Protein AF-A0A2G9N1U7-F1 (afdb_monomer)

Secondary structure (DSSP, 8-state):
---HHHHHHHHHHHHHTT--HHHHHHHHHHTT--HHHHHHHHHHHTT--S----------------------------------------------HHHHHHHHHHHHHHHHHHHHHHHHHHHHHHHHHHHHHHHHHHTSPPHHHHHHHHHHHHHHHHHHHHHHHHHHHHHHHHHHHHHHHHHHHHHHHHHHHT-

Mean predicted aligned error: 21.34 Å

Radius of gyration: 39.99 Å; Cα contacts (8 Å, |Δi|>4): 32; chains: 1; bounding box: 74×40×140 Å

Structure (mmCIF, N/CA/C/O backbone):
data_AF-A0A2G9N1U7-F1
#
_entry.id   AF-A0A2G9N1U7-F1
#
loop_
_atom_site.group_PDB
_atom_site.id
_atom_site.type_symbol
_atom_site.label_atom_id
_atom_site.label_alt_id
_atom_site.label_comp_id
_atom_site.label_asym_id
_atom_site.label_entity_id
_atom_site.label_seq_id
_atom_site.pdbx_PDB_ins_code
_atom_site.Cartn_x
_atom_site.Cartn_y
_atom_site.Cartn_z
_atom_site.occupancy
_atom_site.B_iso_or_equiv
_atom_site.auth_seq_id
_atom_site.auth_comp_id
_atom_site.auth_asym_id
_atom_site.auth_atom_id
_atom_site.pdbx_PDB_model_num
ATOM 1 N N . MET A 1 1 ? -3.560 6.605 31.916 1.00 62.69 1 MET A N 1
ATOM 2 C CA . MET A 1 1 ? -2.669 6.937 30.784 1.00 62.69 1 MET A CA 1
ATOM 3 C C . MET A 1 1 ? -3.237 6.289 29.535 1.00 62.69 1 MET A C 1
ATOM 5 O O . MET A 1 1 ? -3.606 5.124 29.605 1.00 62.69 1 MET A O 1
ATOM 9 N N . VAL A 1 2 ? -3.399 7.039 28.445 1.00 74.19 2 VAL A N 1
ATOM 10 C CA . VAL A 1 2 ? -3.917 6.498 27.177 1.00 74.19 2 VAL A CA 1
ATOM 11 C C . VAL A 1 2 ? -2.813 5.668 26.520 1.00 74.19 2 VAL A C 1
ATOM 13 O O . VAL A 1 2 ? -1.666 6.106 26.471 1.00 74.19 2 VAL A O 1
ATOM 16 N N . SER A 1 3 ? -3.126 4.463 26.045 1.00 87.00 3 SER A N 1
ATOM 17 C CA . SER A 1 3 ? -2.133 3.606 25.391 1.00 87.00 3 SER A CA 1
ATOM 18 C C . SER A 1 3 ? -1.698 4.202 24.050 1.00 87.00 3 SER A C 1
ATOM 20 O O . SER A 1 3 ? -2.543 4.594 23.244 1.00 87.00 3 SER A O 1
ATOM 22 N N . SER A 1 4 ? -0.389 4.204 23.780 1.00 87.56 4 SER A N 1
ATOM 23 C CA . SER A 1 4 ? 0.212 4.712 22.530 1.00 87.56 4 SER A CA 1
ATOM 24 C C . SER A 1 4 ? -0.435 4.117 21.266 1.00 87.56 4 SER A C 1
ATOM 26 O O . SER A 1 4 ? -0.654 4.815 20.278 1.00 87.56 4 SER A O 1
ATOM 28 N N . GLU A 1 5 ? -0.852 2.851 21.326 1.00 90.56 5 GLU A N 1
ATOM 29 C CA . GLU A 1 5 ? -1.550 2.172 20.232 1.00 90.56 5 GLU A CA 1
ATOM 30 C C . GLU A 1 5 ? -2.918 2.795 19.901 1.00 90.56 5 GLU A C 1
ATOM 32 O O . GLU A 1 5 ? -3.268 2.942 18.729 1.00 90.56 5 GLU A O 1
ATOM 37 N N . VAL A 1 6 ? -3.674 3.224 20.915 1.00 90.81 6 VAL A N 1
ATOM 38 C CA . VAL A 1 6 ? -4.985 3.868 20.726 1.00 90.81 6 VAL A CA 1
ATOM 39 C C . VAL A 1 6 ? -4.811 5.243 20.085 1.00 90.81 6 VAL A C 1
ATOM 41 O O . VAL A 1 6 ? -5.571 5.610 19.185 1.00 90.81 6 VAL A O 1
ATOM 44 N N . VAL A 1 7 ? -3.775 5.982 20.493 1.00 93.12 7 VAL A N 1
ATOM 45 C CA . VAL A 1 7 ? -3.421 7.271 19.884 1.00 93.12 7 VAL A CA 1
ATOM 46 C C . VAL A 1 7 ? -3.053 7.071 18.413 1.00 93.12 7 VAL A C 1
ATOM 48 O O . VAL A 1 7 ? -3.616 7.742 17.554 1.00 93.12 7 VAL A O 1
ATOM 51 N N . MET A 1 8 ? -2.208 6.086 18.096 1.00 94.56 8 MET A N 1
ATOM 52 C CA . MET A 1 8 ? -1.820 5.770 16.716 1.00 94.56 8 MET A CA 1
ATOM 53 C C . MET A 1 8 ? -3.022 5.426 15.826 1.00 94.56 8 MET A C 1
ATOM 55 O O . MET A 1 8 ? -3.148 5.945 14.717 1.00 94.56 8 MET A O 1
ATOM 59 N N . GLN A 1 9 ? -3.928 4.566 16.302 1.00 94.31 9 GLN A N 1
ATOM 60 C CA . GLN A 1 9 ? -5.135 4.214 15.548 1.00 94.31 9 GLN A CA 1
ATOM 61 C C . GLN A 1 9 ? -6.037 5.431 15.315 1.00 94.31 9 GLN A C 1
ATOM 63 O O . GLN A 1 9 ? -6.644 5.550 14.250 1.00 94.31 9 GLN A O 1
ATOM 68 N N . THR A 1 10 ? -6.108 6.340 16.288 1.00 93.81 10 THR A N 1
ATOM 69 C CA . THR A 1 10 ? -6.880 7.582 16.175 1.00 93.81 10 THR A CA 1
ATOM 70 C C . THR A 1 10 ? -6.265 8.508 15.130 1.00 93.81 10 THR A C 1
ATOM 72 O O . THR A 1 10 ? -6.968 8.923 14.214 1.00 93.81 10 THR A O 1
ATOM 75 N N . VAL A 1 11 ? -4.949 8.741 15.188 1.00 94.88 11 VAL A N 1
ATOM 76 C CA . VAL A 1 11 ? -4.219 9.547 14.194 1.00 94.88 11 VAL A CA 1
ATOM 77 C C . VAL A 1 11 ? -4.398 8.972 12.790 1.00 94.88 11 VAL A C 1
ATOM 79 O O . VAL A 1 11 ? -4.694 9.715 11.860 1.00 94.88 11 VAL A O 1
ATOM 82 N N . LYS A 1 12 ? -4.319 7.645 12.634 1.00 95.62 12 LYS A N 1
ATOM 83 C CA . LYS A 1 12 ? -4.553 6.984 11.345 1.00 95.62 12 LYS A CA 1
ATOM 84 C C . LYS A 1 12 ? -5.957 7.254 10.799 1.00 95.62 12 LYS A C 1
ATOM 86 O O . LYS A 1 12 ? -6.090 7.648 9.648 1.00 95.62 12 LYS A O 1
ATOM 91 N N . ARG A 1 13 ? -6.996 7.126 11.632 1.00 94.69 13 ARG A N 1
ATOM 92 C CA . ARG A 1 13 ? -8.378 7.444 11.227 1.00 94.69 13 ARG A CA 1
ATOM 93 C C . ARG A 1 13 ? -8.559 8.915 10.860 1.00 94.69 13 ARG A C 1
ATOM 95 O O . ARG A 1 13 ? -9.338 9.209 9.958 1.00 94.69 13 ARG A O 1
ATOM 102 N N . MET A 1 14 ? -7.873 9.824 11.553 1.00 94.88 14 MET A N 1
ATOM 103 C CA . MET A 1 14 ? -7.921 11.255 11.243 1.00 94.88 14 MET A CA 1
ATOM 104 C C . MET A 1 14 ? -7.292 11.546 9.876 1.00 94.88 14 MET A C 1
ATOM 106 O O . MET A 1 14 ? -7.902 12.250 9.077 1.00 94.88 14 MET A O 1
ATOM 110 N N . VAL A 1 15 ? -6.139 10.938 9.576 1.00 95.31 15 VAL A N 1
ATOM 111 C CA . VAL A 1 15 ? -5.488 11.038 8.258 1.00 95.31 15 VAL A CA 1
ATOM 112 C C . VAL A 1 15 ? -6.360 10.422 7.157 1.00 95.31 15 VAL A C 1
ATOM 114 O O . VAL A 1 15 ? -6.556 11.045 6.119 1.00 95.31 15 VAL A O 1
ATOM 117 N N . ASP A 1 16 ? -6.952 9.246 7.393 1.00 94.12 16 ASP A N 1
ATOM 118 C CA . ASP A 1 16 ? -7.855 8.584 6.435 1.00 94.12 16 ASP A CA 1
ATOM 119 C C . ASP A 1 16 ? -9.144 9.393 6.174 1.00 94.12 16 ASP A C 1
ATOM 121 O O . ASP A 1 16 ? -9.792 9.221 5.142 1.00 94.12 16 ASP A O 1
ATOM 125 N N . SER A 1 17 ? -9.515 10.279 7.106 1.00 96.25 17 SER A N 1
ATOM 126 C CA . SER A 1 17 ? -10.667 11.186 6.994 1.00 96.25 17 SER A CA 1
ATOM 127 C C . SER A 1 17 ? -10.311 12.542 6.371 1.00 96.25 17 SER A C 1
ATOM 129 O O . SER A 1 17 ? -11.147 13.444 6.392 1.00 96.25 17 SER A O 1
ATOM 131 N N . ASP A 1 18 ? -9.092 12.690 5.841 1.00 93.75 18 ASP A N 1
ATOM 132 C CA . ASP A 1 18 ? -8.582 13.915 5.210 1.00 93.75 18 ASP A CA 1
ATOM 133 C C . ASP A 1 18 ? -8.599 15.135 6.158 1.00 93.75 18 ASP A C 1
ATOM 135 O O . ASP A 1 18 ? -8.829 16.277 5.758 1.00 93.75 18 ASP A O 1
ATOM 139 N N . ILE A 1 19 ? -8.389 14.885 7.458 1.00 95.31 19 ILE A N 1
ATOM 140 C CA . ILE A 1 19 ? -8.212 15.944 8.456 1.00 95.31 19 ILE A CA 1
ATOM 141 C C . ILE A 1 19 ? -6.800 16.513 8.319 1.00 95.31 19 ILE A C 1
ATOM 143 O O . ILE A 1 19 ? -5.823 15.769 8.248 1.00 95.31 19 ILE A O 1
ATOM 147 N N . ASP A 1 20 ? -6.698 17.841 8.332 1.00 96.25 20 ASP A N 1
ATOM 148 C CA . ASP A 1 20 ? -5.428 18.549 8.198 1.00 96.25 20 ASP A CA 1
ATOM 149 C C . ASP A 1 20 ? -4.444 18.249 9.345 1.00 96.25 20 ASP A C 1
ATOM 151 O O . ASP A 1 20 ? -4.822 18.158 10.520 1.00 96.25 20 ASP A O 1
ATOM 155 N N . ASP A 1 21 ? -3.157 18.166 9.000 1.00 95.06 21 ASP A N 1
ATOM 156 C CA . ASP A 1 21 ? -2.073 17.837 9.928 1.00 95.06 21 ASP A CA 1
ATOM 157 C C . ASP A 1 21 ? -2.012 18.791 11.123 1.00 95.06 21 ASP A C 1
ATOM 159 O O . ASP A 1 21 ? -1.746 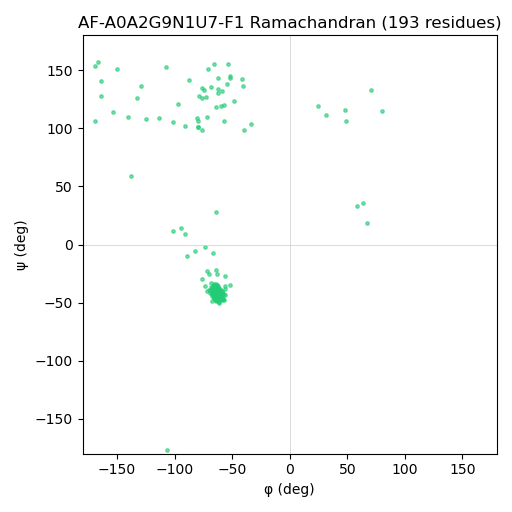18.344 12.237 1.00 95.06 21 ASP A O 1
ATOM 163 N N . GLU A 1 22 ? -2.262 20.091 10.934 1.00 96.19 22 GLU A N 1
ATOM 164 C CA . GLU A 1 22 ? -2.208 21.064 12.033 1.00 96.19 22 GLU A CA 1
ATOM 165 C C . GLU A 1 22 ? -3.339 20.837 13.039 1.00 96.19 22 GLU A C 1
ATOM 167 O O . GLU A 1 22 ? -3.153 20.993 14.248 1.00 96.19 22 GLU A O 1
ATOM 172 N N . THR A 1 23 ? -4.498 20.378 12.564 1.00 95.44 23 THR A N 1
ATOM 173 C CA . THR A 1 23 ? -5.621 20.013 13.437 1.00 95.44 23 THR A CA 1
ATOM 174 C C . THR A 1 23 ? -5.281 18.775 14.266 1.00 95.44 23 THR A C 1
ATOM 176 O O . THR A 1 23 ? -5.544 18.736 15.471 1.00 95.44 23 THR A O 1
ATOM 179 N N . ILE A 1 24 ? -4.633 17.780 13.651 1.00 95.75 24 ILE A N 1
ATOM 180 C CA . ILE A 1 24 ? -4.167 16.575 14.347 1.00 95.75 24 ILE A CA 1
ATOM 181 C C . ILE A 1 24 ? -3.102 16.940 15.390 1.00 95.75 24 ILE A C 1
ATOM 183 O O . ILE A 1 24 ? -3.213 16.514 16.538 1.00 95.75 24 ILE A O 1
ATOM 187 N N . LYS A 1 25 ? -2.115 17.776 15.041 1.00 96.25 25 LYS A N 1
ATOM 188 C CA . LYS A 1 25 ? -1.069 18.235 15.975 1.00 96.25 25 LYS A CA 1
ATOM 189 C C . LYS A 1 25 ? -1.653 18.938 17.194 1.00 96.25 25 LYS A C 1
ATOM 191 O O . LYS A 1 25 ? -1.280 18.599 18.311 1.00 96.25 25 LYS A O 1
ATOM 196 N N . ASN A 1 26 ? -2.590 19.866 16.996 1.00 95.81 26 ASN A N 1
ATOM 197 C CA . ASN A 1 26 ? -3.233 20.572 18.107 1.00 95.81 26 ASN A CA 1
ATOM 198 C C . ASN A 1 26 ? -3.978 19.598 19.030 1.00 95.81 26 ASN A C 1
ATOM 200 O O . ASN A 1 26 ? -3.791 19.642 20.240 1.00 95.81 26 ASN A O 1
ATOM 204 N N . THR A 1 27 ? -4.706 18.637 18.457 1.00 93.88 27 THR A N 1
ATOM 205 C CA . THR A 1 27 ? -5.410 17.605 19.238 1.00 93.88 27 THR A CA 1
ATOM 206 C C . THR A 1 27 ? -4.440 16.733 20.050 1.00 93.88 27 THR A C 1
ATOM 208 O O . THR A 1 27 ? -4.740 16.344 21.177 1.00 93.88 27 THR A O 1
ATOM 211 N N . LEU A 1 28 ? -3.263 16.422 19.497 1.00 94.12 28 LEU A N 1
ATOM 212 C CA . LEU A 1 28 ? -2.231 15.646 20.191 1.00 94.12 28 LEU A CA 1
ATOM 213 C C . LEU A 1 28 ? -1.473 16.470 21.252 1.00 94.12 28 LEU A C 1
ATOM 215 O O . LEU A 1 28 ? -1.063 15.918 22.273 1.00 94.12 28 LEU A O 1
ATOM 219 N N . ARG A 1 29 ? -1.331 17.788 21.062 1.00 94.62 29 ARG A N 1
ATOM 220 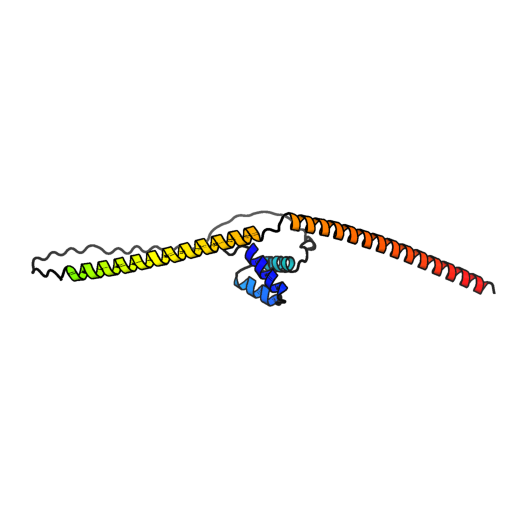C CA . ARG A 1 29 ? -0.807 18.704 22.092 1.00 94.62 29 ARG A CA 1
ATOM 221 C C . ARG A 1 29 ? -1.748 18.814 23.285 1.00 94.62 29 ARG A C 1
ATOM 223 O O . ARG A 1 29 ? -1.275 18.829 24.416 1.00 94.62 29 ARG A O 1
ATOM 230 N N . ASP A 1 30 ? -3.058 18.828 23.046 1.00 94.81 30 ASP A N 1
ATOM 231 C CA . ASP A 1 30 ? -4.068 18.919 24.110 1.00 94.81 30 ASP A CA 1
ATOM 232 C C . ASP A 1 30 ? -4.040 17.704 25.055 1.00 94.81 30 ASP A C 1
ATOM 234 O O . ASP A 1 30 ? -4.397 17.808 26.228 1.00 94.81 30 ASP A O 1
ATOM 238 N N . ILE A 1 31 ? -3.554 16.554 24.572 1.00 91.88 31 ILE A N 1
ATOM 239 C CA . ILE A 1 31 ? -3.307 15.346 25.379 1.00 91.88 31 ILE A CA 1
ATOM 240 C C . ILE A 1 31 ? -1.859 15.243 25.893 1.00 91.88 31 ILE A C 1
ATOM 242 O O . ILE A 1 31 ? -1.457 14.192 26.393 1.00 91.88 31 ILE A O 1
ATOM 246 N N . ASN A 1 32 ? -1.104 16.343 25.815 1.00 92.00 32 ASN A N 1
ATOM 247 C CA . ASN A 1 32 ? 0.244 16.518 26.353 1.00 92.00 32 ASN A CA 1
ATOM 248 C C . ASN A 1 32 ? 1.312 15.598 25.726 1.00 92.00 32 ASN A C 1
ATOM 250 O O . ASN A 1 32 ? 2.219 15.133 26.418 1.00 92.00 32 ASN A O 1
ATOM 254 N N . ILE A 1 33 ? 1.203 15.315 24.422 1.00 92.06 33 ILE A N 1
ATOM 255 C CA . ILE A 1 33 ? 2.234 14.595 23.657 1.00 92.06 33 ILE A CA 1
ATOM 256 C C . ILE A 1 33 ? 3.256 15.595 23.109 1.00 92.06 33 ILE A C 1
ATOM 258 O O . ILE A 1 33 ? 2.905 16.698 22.688 1.00 92.06 33 ILE A O 1
ATOM 262 N N . SER A 1 34 ? 4.531 15.207 23.112 1.00 94.38 34 SER A N 1
ATOM 263 C CA . SER A 1 34 ? 5.620 16.053 22.620 1.00 94.38 34 SER A CA 1
ATOM 264 C C . SER A 1 34 ? 5.602 16.218 21.091 1.00 94.38 34 SER A C 1
ATOM 266 O O . SER A 1 34 ? 5.191 15.323 20.354 1.00 94.38 34 SER A O 1
ATOM 268 N N . GLU A 1 35 ? 6.099 17.352 20.587 1.00 91.88 35 GLU A N 1
ATOM 269 C CA . GLU A 1 35 ? 6.165 17.640 19.140 1.00 91.88 35 GLU A CA 1
ATOM 270 C C . GLU A 1 35 ? 6.937 16.586 18.332 1.00 91.88 35 GLU A C 1
ATOM 272 O O . GLU A 1 35 ? 6.571 16.255 17.196 1.00 91.88 35 GLU A O 1
ATOM 277 N N . ASP A 1 36 ? 7.995 16.036 18.926 1.00 92.12 36 ASP A N 1
ATOM 278 C CA . ASP A 1 36 ? 8.825 15.014 18.295 1.00 92.12 36 ASP A CA 1
ATOM 279 C C . ASP A 1 36 ? 8.039 13.706 18.125 1.00 92.12 36 ASP A C 1
ATOM 281 O O . ASP A 1 36 ? 8.035 13.108 17.045 1.00 92.12 36 ASP A O 1
ATOM 285 N N . GLU A 1 37 ? 7.297 13.294 19.157 1.00 91.56 37 GLU A N 1
ATOM 286 C CA . GLU A 1 37 ? 6.422 12.120 19.108 1.00 91.56 37 GLU A CA 1
ATOM 287 C C . GLU A 1 37 ? 5.268 12.319 18.124 1.00 91.56 37 GLU A C 1
ATOM 289 O O . GLU A 1 37 ? 4.980 11.422 17.332 1.00 91.56 37 GLU A O 1
ATOM 294 N N . ILE A 1 38 ? 4.651 13.504 18.100 1.00 93.38 38 ILE A N 1
ATOM 295 C CA . ILE A 1 38 ? 3.584 13.847 17.150 1.00 93.38 38 ILE A CA 1
ATOM 296 C C . ILE A 1 38 ? 4.057 13.667 15.703 1.00 93.38 38 ILE A C 1
ATOM 298 O O . ILE A 1 38 ? 3.351 13.083 14.877 1.00 93.38 38 ILE A O 1
ATOM 302 N N . THR A 1 39 ? 5.271 14.120 15.397 1.00 92.25 39 THR A N 1
ATOM 303 C CA . THR A 1 39 ? 5.851 14.005 14.054 1.00 92.25 39 THR A CA 1
ATOM 304 C C . THR A 1 39 ? 6.094 12.544 13.666 1.00 92.25 39 THR A C 1
ATOM 306 O O . THR A 1 39 ? 5.828 12.147 12.528 1.00 92.25 39 THR A O 1
ATOM 309 N N . ILE A 1 40 ? 6.559 11.717 14.608 1.00 92.06 40 ILE A N 1
ATOM 310 C CA . ILE A 1 40 ? 6.747 10.275 14.396 1.00 92.06 40 ILE A CA 1
ATOM 311 C C . ILE A 1 40 ? 5.398 9.594 14.133 1.00 92.06 40 I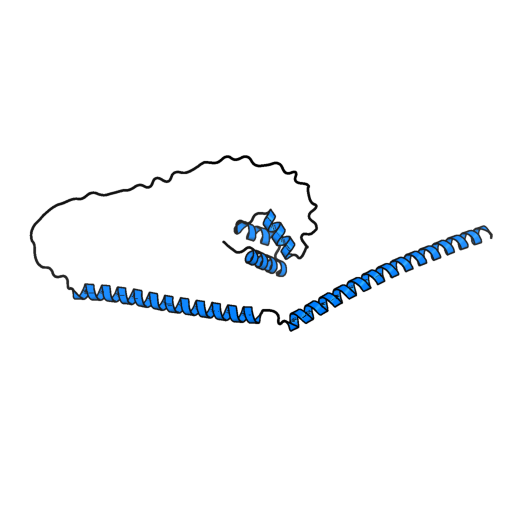LE A C 1
ATOM 313 O O . ILE A 1 40 ? 5.272 8.851 13.157 1.00 92.06 40 ILE A O 1
ATOM 317 N N . LEU A 1 41 ? 4.385 9.892 14.953 1.00 92.38 41 LEU A N 1
ATOM 318 C CA . LEU A 1 41 ? 3.033 9.345 14.821 1.00 92.38 41 LEU A CA 1
ATOM 319 C C . LEU A 1 41 ? 2.395 9.722 13.475 1.00 92.38 41 LEU A C 1
ATOM 321 O O . LEU A 1 41 ? 1.844 8.855 12.799 1.00 92.38 41 LEU A O 1
ATOM 325 N N . LEU A 1 42 ? 2.513 10.983 13.046 1.00 92.94 42 LEU A N 1
ATOM 326 C CA . LEU A 1 42 ? 1.996 11.453 11.755 1.00 92.94 42 LEU A CA 1
ATOM 327 C C . LEU A 1 42 ? 2.684 10.771 10.566 1.00 92.94 42 LEU A C 1
ATOM 329 O O . LEU A 1 42 ? 2.008 10.312 9.645 1.00 92.94 42 LEU A O 1
ATOM 333 N N . ASN A 1 43 ? 4.014 10.656 10.584 1.00 91.75 43 ASN A N 1
ATOM 334 C CA . ASN A 1 43 ? 4.757 9.989 9.510 1.00 91.75 43 ASN A CA 1
ATOM 335 C C . ASN A 1 43 ? 4.397 8.502 9.407 1.00 91.75 43 ASN A C 1
ATOM 337 O O . ASN A 1 43 ? 4.204 7.981 8.305 1.00 91.75 43 ASN A O 1
ATOM 341 N N . GLN A 1 44 ? 4.259 7.836 10.556 1.00 89.88 44 GLN A N 1
ATOM 342 C CA . GLN A 1 44 ? 3.860 6.436 10.627 1.00 89.88 44 GLN A CA 1
ATOM 343 C C . GLN A 1 44 ? 2.413 6.231 10.157 1.00 89.88 44 GLN A C 1
ATOM 345 O O . GLN A 1 44 ? 2.144 5.287 9.413 1.00 89.88 44 GLN A O 1
ATOM 350 N N . ALA A 1 45 ? 1.496 7.132 10.522 1.00 90.62 45 ALA A N 1
ATOM 351 C CA . ALA A 1 45 ? 0.105 7.096 10.076 1.00 90.62 45 ALA A CA 1
ATOM 352 C C . ALA A 1 45 ? -0.039 7.325 8.562 1.00 90.62 45 ALA A C 1
ATOM 354 O O . ALA A 1 45 ? -0.836 6.647 7.919 1.00 90.62 45 ALA A O 1
ATOM 355 N N . LYS A 1 46 ? 0.783 8.203 7.972 1.00 88.94 46 LYS A N 1
ATOM 356 C CA . LYS A 1 46 ? 0.820 8.472 6.521 1.00 88.94 46 LYS A CA 1
ATOM 357 C C . LYS A 1 46 ? 1.466 7.364 5.688 1.00 88.94 46 LYS A C 1
ATOM 359 O O . LYS A 1 46 ? 1.544 7.483 4.467 1.00 88.94 46 LYS A O 1
ATOM 364 N N . GLY A 1 47 ? 1.965 6.303 6.324 1.00 77.88 47 GLY A N 1
ATOM 365 C CA . GLY A 1 47 ? 2.624 5.202 5.626 1.00 77.88 47 GLY A CA 1
ATOM 366 C C . GLY A 1 47 ? 3.954 5.596 4.980 1.00 77.88 47 GLY A C 1
ATOM 367 O O . GLY A 1 47 ? 4.439 4.877 4.109 1.00 77.88 47 GLY A O 1
ATOM 368 N N . ILE A 1 48 ? 4.564 6.713 5.397 1.00 62.66 48 ILE A N 1
ATOM 369 C CA . ILE A 1 48 ? 5.933 7.045 5.007 1.00 62.66 48 ILE A CA 1
ATOM 370 C C . ILE A 1 48 ? 6.833 6.219 5.931 1.00 62.66 48 ILE A C 1
ATOM 372 O O . ILE A 1 48 ? 6.882 6.495 7.132 1.00 62.66 48 ILE A O 1
ATOM 376 N N . PRO A 1 49 ? 7.527 5.177 5.434 1.00 47.34 49 PRO A N 1
ATOM 377 C CA . PRO A 1 49 ? 8.374 4.365 6.291 1.00 47.34 49 PRO A CA 1
ATOM 378 C C . PRO A 1 49 ? 9.427 5.267 6.937 1.00 47.34 49 PRO A C 1
ATOM 380 O O . PRO A 1 49 ? 10.093 6.041 6.244 1.00 47.34 49 PRO A O 1
ATOM 383 N N . ALA A 1 50 ? 9.607 5.136 8.254 1.00 52.84 50 ALA A N 1
ATOM 384 C CA . ALA A 1 50 ? 10.563 5.875 9.088 1.00 52.84 50 ALA A CA 1
ATOM 385 C C . ALA A 1 50 ? 12.053 5.611 8.738 1.00 52.84 50 ALA A C 1
ATOM 387 O O . ALA A 1 50 ? 12.937 5.700 9.582 1.00 52.84 50 ALA A O 1
ATOM 388 N N . SER A 1 51 ? 12.359 5.268 7.484 1.00 46.03 51 SER A N 1
ATOM 389 C CA . SER A 1 51 ? 13.673 4.862 6.979 1.00 46.03 51 SER A CA 1
ATOM 390 C C . SER A 1 51 ? 14.419 5.981 6.232 1.00 46.03 51 SER A C 1
ATOM 392 O O . SER A 1 51 ? 15.446 5.743 5.601 1.00 46.03 51 SER A O 1
ATOM 394 N N . ARG A 1 52 ? 13.953 7.234 6.305 1.00 45.19 52 ARG A N 1
ATOM 395 C CA . ARG A 1 52 ? 14.700 8.397 5.793 1.00 45.19 52 ARG A CA 1
ATOM 396 C C . ARG A 1 52 ? 14.638 9.590 6.741 1.00 45.19 52 ARG A C 1
ATOM 398 O O . ARG A 1 52 ? 14.231 10.677 6.353 1.00 45.19 52 ARG A O 1
ATOM 405 N N . VAL A 1 53 ? 15.105 9.398 7.969 1.00 44.38 53 VAL A N 1
ATOM 406 C CA . VAL A 1 53 ? 15.694 10.511 8.723 1.00 44.38 53 VAL A CA 1
ATOM 407 C C . VAL A 1 53 ? 17.213 10.404 8.536 1.00 44.38 53 VAL A C 1
ATOM 409 O O . VAL A 1 53 ? 17.772 9.346 8.838 1.00 44.38 53 V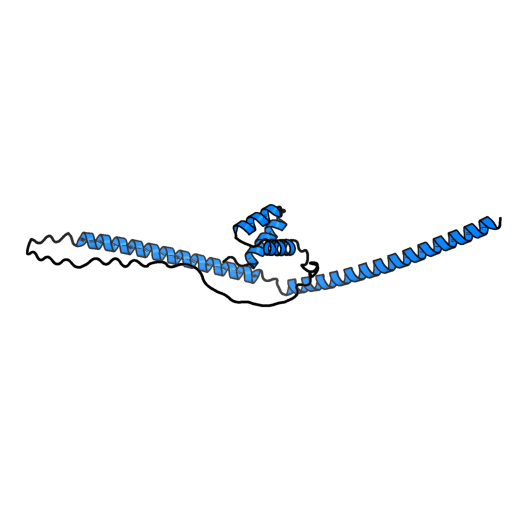AL A O 1
ATOM 412 N N . PRO A 1 54 ? 17.903 11.419 7.981 1.00 43.81 54 PRO A N 1
ATOM 413 C CA . PRO A 1 54 ? 19.359 11.436 7.955 1.00 43.81 54 PRO A CA 1
ATOM 414 C C . PRO A 1 54 ? 19.874 11.382 9.395 1.00 43.81 54 PRO A C 1
ATOM 416 O O . PRO A 1 54 ? 19.573 12.252 10.208 1.00 43.81 54 PRO A O 1
ATOM 419 N N . GLN A 1 55 ? 20.628 10.327 9.702 1.00 41.88 55 GLN A N 1
ATOM 420 C CA . GLN A 1 55 ? 21.339 10.171 10.964 1.00 41.88 55 GLN A CA 1
ATOM 421 C C . GLN A 1 55 ? 22.272 11.371 11.155 1.00 41.88 55 GLN A C 1
ATOM 423 O O . GLN A 1 55 ? 23.300 11.485 10.487 1.00 41.88 55 GLN A O 1
ATOM 428 N N . ILE A 1 56 ? 21.907 12.276 12.060 1.00 45.00 56 ILE A N 1
ATOM 429 C CA . ILE A 1 56 ? 22.840 13.253 12.612 1.00 45.00 56 ILE A CA 1
ATOM 430 C C . ILE A 1 56 ? 23.667 12.499 13.669 1.00 45.00 56 ILE A C 1
ATOM 432 O O . ILE A 1 56 ? 23.087 11.824 14.522 1.00 45.00 56 ILE A O 1
ATOM 436 N N . PRO A 1 57 ? 25.009 12.544 13.609 1.00 48.00 57 PRO A N 1
ATOM 437 C CA . PRO A 1 57 ? 25.862 11.796 14.520 1.00 48.00 57 PRO A CA 1
ATOM 438 C C . PRO A 1 57 ? 25.886 12.478 15.891 1.00 48.00 57 PRO A C 1
ATOM 440 O O . PRO A 1 57 ? 26.639 13.426 16.113 1.00 48.00 57 PRO A O 1
ATOM 443 N N . THR A 1 58 ? 25.080 11.987 16.830 1.00 42.28 58 THR A N 1
ATOM 444 C CA . THR A 1 58 ? 25.151 12.424 18.228 1.00 42.28 58 THR A CA 1
ATOM 445 C C . THR A 1 58 ? 26.312 11.717 18.916 1.00 42.28 58 THR A C 1
ATOM 447 O O . THR A 1 58 ? 26.268 10.521 19.206 1.00 42.28 58 THR A O 1
ATOM 450 N N . GLN A 1 59 ? 27.379 12.481 19.156 1.00 43.84 59 GLN A N 1
ATOM 451 C CA . GLN A 1 59 ? 28.461 12.096 20.050 1.00 43.84 59 GLN A CA 1
ATOM 452 C C . GLN A 1 59 ? 27.932 11.917 21.472 1.00 43.84 59 GLN A C 1
ATOM 454 O O . GLN A 1 59 ? 27.275 12.784 22.041 1.00 43.84 59 GLN A O 1
ATOM 459 N N . VAL A 1 60 ? 28.289 10.775 22.041 1.00 47.31 60 VAL A N 1
ATOM 460 C CA . VAL A 1 60 ? 28.074 10.398 23.430 1.00 47.31 60 VAL A CA 1
ATOM 461 C C . VAL A 1 60 ? 29.084 11.136 24.314 1.00 47.31 60 VAL A C 1
ATOM 463 O O . VAL A 1 60 ? 30.289 10.989 24.111 1.00 47.31 60 VAL A O 1
ATOM 466 N N . LYS A 1 61 ? 28.619 11.849 25.347 1.00 44.91 61 LYS A N 1
ATOM 467 C CA . LYS A 1 61 ? 29.348 11.990 26.621 1.00 44.91 61 LYS A CA 1
ATOM 468 C C . LYS A 1 61 ? 28.377 12.171 27.802 1.00 44.91 61 LYS A C 1
ATOM 470 O O . LYS A 1 61 ? 27.264 12.641 27.591 1.00 44.91 61 LYS A O 1
ATOM 475 N N . PRO A 1 62 ? 28.769 11.733 29.014 1.00 48.53 62 PRO A N 1
ATOM 476 C CA . PRO A 1 62 ? 27.852 11.147 29.982 1.00 48.53 62 PRO A CA 1
ATOM 477 C C . PRO A 1 62 ? 27.540 12.050 31.185 1.00 48.53 62 PRO A C 1
ATOM 479 O O . PRO A 1 62 ? 28.371 12.848 31.606 1.00 48.53 62 PRO A O 1
ATOM 482 N N . VAL A 1 63 ? 26.349 11.812 31.743 1.00 48.50 63 VAL A N 1
ATOM 483 C CA . VAL A 1 63 ? 25.976 11.743 33.171 1.00 48.50 63 VAL A CA 1
ATOM 484 C C . VAL A 1 63 ? 26.764 12.630 34.145 1.00 48.50 63 VAL A C 1
ATOM 486 O O . VAL A 1 63 ? 27.880 12.293 34.538 1.00 48.50 63 VAL A O 1
ATOM 489 N N . GLN A 1 64 ? 26.080 13.639 34.693 1.00 41.31 64 GLN A N 1
ATOM 490 C CA . GLN A 1 64 ? 26.293 14.102 36.064 1.00 41.31 64 GLN A CA 1
ATOM 491 C C . GLN A 1 64 ? 24.949 14.258 36.788 1.00 41.31 64 GLN A C 1
ATOM 493 O O . GLN A 1 64 ? 24.026 14.897 36.292 1.00 41.31 64 GLN A O 1
ATOM 498 N N . LYS A 1 65 ? 24.884 13.592 37.947 1.00 43.06 65 LYS A N 1
ATOM 499 C CA . LYS A 1 65 ? 23.948 13.786 39.059 1.00 43.06 65 LYS A CA 1
ATOM 500 C C . LYS A 1 65 ? 23.916 15.257 39.487 1.00 43.06 65 LYS A C 1
ATOM 502 O O . LYS A 1 65 ? 24.990 15.827 39.619 1.00 43.06 65 LYS A O 1
ATOM 507 N N . GLU A 1 66 ? 22.747 15.765 39.866 1.00 40.84 66 GLU A N 1
ATOM 508 C CA . GLU A 1 66 ? 22.446 16.120 41.264 1.00 40.84 66 GLU A CA 1
ATOM 509 C C . GLU A 1 66 ? 20.935 16.369 41.473 1.00 40.84 66 GLU A C 1
ATOM 511 O O . GLU A 1 66 ? 20.223 16.560 40.483 1.00 40.84 66 GLU A O 1
ATOM 516 N N . PRO A 1 67 ? 20.442 16.236 42.722 1.00 51.84 67 PRO A N 1
ATOM 517 C CA . PRO A 1 67 ? 19.026 16.183 43.079 1.00 51.84 67 PRO A CA 1
ATOM 518 C C . PRO A 1 67 ? 18.519 17.478 43.753 1.00 51.84 67 PRO A C 1
ATOM 520 O O . PRO A 1 67 ? 19.291 18.402 43.979 1.00 51.84 67 PRO A O 1
ATOM 523 N N . GLU A 1 68 ? 17.241 17.421 44.149 1.00 44.12 68 GLU A N 1
ATOM 524 C CA . GLU A 1 68 ? 16.546 18.243 45.159 1.00 44.12 68 GLU A CA 1
ATOM 525 C C . GLU A 1 68 ? 16.077 19.643 44.742 1.00 44.12 68 GLU A C 1
ATOM 527 O O . GLU A 1 68 ? 16.879 20.543 44.545 1.00 44.12 68 GLU A O 1
ATOM 532 N N . GLU A 1 69 ? 14.752 19.838 44.723 1.00 39.34 69 GLU A N 1
ATOM 533 C CA . GLU A 1 69 ? 14.107 20.854 45.570 1.00 39.34 69 GLU A CA 1
ATOM 534 C C . GLU A 1 69 ? 12.577 20.712 45.574 1.00 39.34 69 GLU A C 1
ATOM 536 O O . GLU A 1 69 ? 11.986 20.291 44.578 1.00 39.34 69 GLU A O 1
ATOM 541 N N . SER A 1 70 ? 11.970 21.170 46.676 1.00 37.00 70 SER A N 1
ATOM 542 C CA . SER A 1 70 ? 10.546 21.482 46.906 1.00 37.00 70 SER A CA 1
ATOM 543 C C . SER A 1 70 ? 9.569 20.288 46.971 1.00 37.00 70 SER A C 1
ATOM 545 O O . SER A 1 70 ? 9.604 19.388 46.145 1.00 37.00 70 SER A O 1
ATOM 547 N N . GLU A 1 71 ? 8.653 20.174 47.929 1.00 44.12 71 GLU A N 1
ATOM 548 C CA . GLU A 1 71 ? 8.109 21.167 48.854 1.00 44.12 71 GLU A CA 1
ATOM 549 C C . GLU A 1 71 ? 7.395 20.439 50.007 1.00 44.12 71 GLU A C 1
ATOM 551 O O . GLU A 1 71 ? 6.748 19.407 49.810 1.00 44.12 71 GLU A O 1
ATOM 556 N N . GLU A 1 72 ? 7.570 20.985 51.209 1.00 45.62 72 GLU A N 1
ATOM 557 C CA . GLU A 1 72 ? 6.846 20.666 52.437 1.00 45.62 72 GLU A CA 1
ATOM 558 C C . GLU A 1 72 ? 5.332 20.802 52.245 1.00 45.62 72 GLU A C 1
ATOM 560 O O . GLU A 1 72 ? 4.856 21.794 51.696 1.00 45.62 72 GLU A O 1
ATOM 565 N N . ILE A 1 73 ? 4.564 19.854 52.784 1.00 42.62 73 ILE A N 1
ATOM 566 C CA . ILE A 1 73 ? 3.162 20.091 53.128 1.00 42.62 73 ILE A CA 1
ATOM 567 C C . ILE A 1 73 ? 3.006 19.727 54.602 1.00 42.62 73 ILE A C 1
ATOM 569 O O . ILE A 1 73 ? 3.087 18.558 54.977 1.00 42.62 73 ILE A O 1
ATOM 573 N N . GLU A 1 74 ? 2.849 20.773 55.416 1.00 43.47 74 GLU A N 1
ATOM 574 C CA . GLU A 1 74 ? 2.460 20.731 56.824 1.00 43.47 74 GLU A CA 1
ATOM 575 C C . GLU A 1 74 ? 1.114 20.013 56.980 1.00 43.47 74 GLU A C 1
ATOM 577 O O . GLU A 1 74 ? 0.090 20.442 56.445 1.00 43.47 74 GLU A O 1
ATOM 582 N N . GLU A 1 75 ? 1.117 18.924 57.741 1.00 41.66 75 GLU A N 1
ATOM 583 C CA . GLU A 1 75 ? -0.080 18.235 58.209 1.00 41.66 75 GLU A CA 1
ATOM 584 C C . GLU A 1 75 ? -0.453 18.843 59.570 1.00 41.66 75 GLU A C 1
ATOM 586 O O . GLU A 1 75 ? 0.199 18.605 60.586 1.00 41.66 75 GLU A O 1
ATOM 591 N N . SER A 1 76 ? -1.458 19.719 59.575 1.00 41.75 76 SER A N 1
ATOM 592 C CA . SER A 1 76 ? -2.011 20.316 60.788 1.00 41.75 76 SER A CA 1
ATOM 593 C C . SER A 1 76 ? -2.973 19.331 61.461 1.00 41.75 76 SER A C 1
ATOM 595 O O . SER A 1 76 ? -4.123 19.191 61.037 1.00 41.75 76 SER A O 1
ATOM 597 N N . GLU A 1 77 ? -2.500 18.658 62.508 1.00 44.75 77 GLU A N 1
ATOM 598 C CA . GLU A 1 77 ? -3.331 17.977 63.504 1.00 44.75 77 GLU A CA 1
ATOM 599 C C . GLU A 1 77 ? -4.027 19.030 64.385 1.00 44.75 77 GLU A C 1
ATOM 601 O O . GLU A 1 77 ? -3.389 19.704 65.193 1.00 44.75 77 GLU A O 1
ATOM 606 N N . GLU A 1 78 ? -5.345 19.180 64.239 1.00 44.78 78 GLU A N 1
ATOM 607 C CA . GLU A 1 78 ? -6.189 19.824 65.249 1.00 44.78 78 GLU A CA 1
ATOM 608 C C . GLU A 1 78 ? -6.917 18.740 66.051 1.00 44.78 78 GLU A C 1
ATOM 610 O O . GLU A 1 78 ? -7.882 18.126 65.589 1.00 44.78 78 GLU A O 1
ATOM 615 N N . GLU A 1 79 ? -6.455 18.518 67.282 1.00 52.66 79 GLU A N 1
ATOM 616 C CA . GLU A 1 79 ? -7.308 17.997 68.348 1.00 52.66 79 GLU A CA 1
ATOM 617 C C . GLU A 1 79 ? -8.392 19.025 68.708 1.00 52.66 79 GLU A C 1
ATOM 619 O O . GLU A 1 79 ? -8.179 20.238 68.600 1.00 52.66 79 GLU A O 1
ATOM 624 N N . PRO A 1 80 ? -9.522 18.564 69.264 1.00 51.16 80 PRO A N 1
ATOM 625 C CA . PRO A 1 80 ? -9.989 19.262 70.448 1.00 51.16 80 PRO A CA 1
ATOM 626 C C . PRO A 1 80 ? -10.286 18.328 71.617 1.00 51.16 80 PRO A C 1
ATOM 628 O O . PRO A 1 80 ? -10.929 17.282 71.503 1.00 51.16 80 PRO A O 1
ATOM 631 N N . GLU A 1 81 ? -9.808 18.829 72.748 1.00 43.66 81 GLU A N 1
ATOM 632 C CA . GLU A 1 81 ? -9.864 18.319 74.102 1.00 43.66 81 GLU A CA 1
ATOM 633 C C . GLU A 1 81 ? -11.271 17.985 74.616 1.00 43.66 81 GLU A C 1
ATOM 635 O O . GLU A 1 81 ? -12.301 18.556 74.243 1.00 43.66 81 GLU A O 1
ATOM 640 N N . GLU A 1 82 ? -11.240 17.071 75.582 1.00 47.59 82 GLU A N 1
ATOM 641 C CA . GLU A 1 82 ? -12.268 16.764 76.559 1.00 47.59 82 GLU A CA 1
ATOM 642 C C . GLU A 1 82 ? -12.949 18.011 77.141 1.00 47.59 82 GLU A C 1
ATOM 644 O O . GLU A 1 82 ? -12.309 18.985 77.535 1.00 47.59 82 GLU A O 1
ATOM 649 N N . ASN A 1 83 ? -14.260 17.917 77.370 1.00 46.09 83 ASN A N 1
ATOM 650 C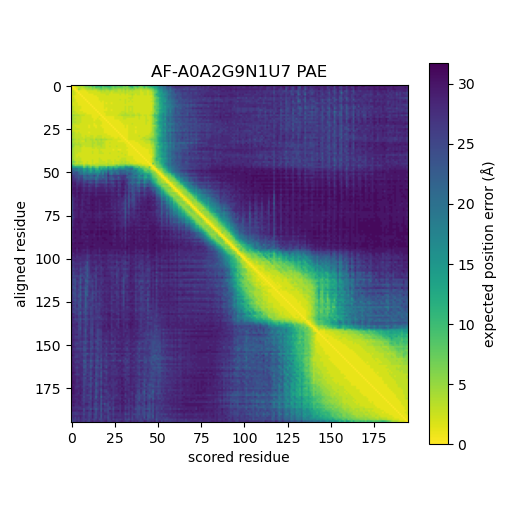 CA . ASN A 1 83 ? -14.850 18.667 78.468 1.00 46.09 83 ASN A CA 1
ATOM 651 C C . ASN A 1 83 ? -15.909 17.830 79.183 1.00 46.09 83 ASN A C 1
ATOM 653 O O . ASN A 1 83 ? -16.987 17.536 78.662 1.00 46.09 83 ASN A O 1
ATOM 657 N N . ALA A 1 84 ? -15.557 17.431 80.400 1.00 47.91 84 ALA A N 1
ATOM 658 C CA . ALA A 1 84 ? -16.447 16.821 81.361 1.00 47.91 84 ALA A CA 1
ATOM 659 C C . ALA A 1 84 ? -17.398 17.882 81.927 1.00 47.91 84 ALA A C 1
ATOM 661 O O . ALA A 1 84 ? -16.952 18.878 82.492 1.00 47.91 84 ALA A O 1
ATOM 662 N N . ASN A 1 85 ? -18.709 17.631 81.882 1.00 43.66 85 ASN A N 1
ATOM 663 C CA . ASN A 1 85 ? -19.572 18.118 82.952 1.00 43.66 85 ASN A CA 1
ATOM 664 C C . ASN A 1 85 ? -20.832 17.263 83.139 1.00 43.66 85 ASN A C 1
ATOM 666 O O . ASN A 1 85 ? -21.719 17.183 82.293 1.00 43.66 85 ASN A O 1
ATOM 670 N N . THR A 1 86 ? -20.856 16.637 84.308 1.00 47.38 86 THR A N 1
ATOM 671 C CA . THR A 1 86 ? -21.975 16.115 85.092 1.00 47.38 86 THR A CA 1
ATOM 672 C C . THR A 1 86 ? -23.182 17.057 85.091 1.00 47.38 86 THR A C 1
ATOM 674 O O . THR A 1 86 ? -22.961 18.232 85.320 1.00 47.38 86 THR A O 1
ATOM 677 N N . TYR A 1 87 ? -24.417 16.553 84.932 1.00 46.81 87 TYR A N 1
ATOM 678 C CA . TYR A 1 87 ? -25.614 16.909 85.731 1.00 46.81 87 TYR A CA 1
ATOM 679 C C . TYR A 1 87 ? -26.778 15.936 85.433 1.00 46.81 87 TYR A C 1
ATOM 681 O O . TYR A 1 87 ? -27.362 15.912 84.357 1.00 46.81 87 TYR A O 1
ATOM 689 N N . GLU A 1 88 ? -27.023 15.068 86.410 1.00 46.97 88 GLU A N 1
ATOM 690 C CA . GLU A 1 88 ? -28.306 14.755 87.055 1.00 46.97 88 GLU A CA 1
ATOM 691 C C . GLU A 1 88 ? -29.648 15.005 86.316 1.00 46.97 88 GLU A C 1
ATOM 693 O O . GLU A 1 88 ? -30.056 16.133 86.071 1.00 46.97 88 GLU A O 1
ATOM 698 N N . SER A 1 89 ? -30.382 13.897 86.132 1.00 52.88 89 SER A N 1
ATOM 699 C CA . SER A 1 89 ? -31.847 13.731 86.203 1.00 52.88 89 SER A CA 1
ATOM 700 C C . SER A 1 89 ? -32.765 14.701 85.445 1.00 52.88 89 SER A C 1
ATOM 702 O O . SER A 1 89 ? -33.123 15.742 85.981 1.00 52.88 89 SER A O 1
ATOM 704 N N . GLN A 1 90 ? -33.362 14.240 84.333 1.00 39.72 90 GLN A N 1
ATOM 705 C CA . GLN A 1 90 ? -34.797 14.453 84.075 1.00 39.72 90 GLN A CA 1
ATOM 706 C C . GLN A 1 90 ? -35.364 13.540 82.972 1.00 39.72 90 GLN A C 1
ATOM 708 O O . GLN A 1 90 ? -34.836 13.434 81.874 1.00 39.72 90 GLN A O 1
ATOM 713 N N . GLU A 1 91 ? -36.451 12.868 83.354 1.00 41.47 91 GLU A N 1
ATOM 714 C CA . GLU A 1 91 ? -37.598 12.402 82.566 1.00 41.47 91 GLU A CA 1
ATOM 715 C C . GLU A 1 91 ? -37.399 11.651 81.237 1.00 41.47 91 GLU A C 1
ATOM 717 O O . GLU A 1 91 ? -37.030 12.181 80.195 1.00 41.47 91 GLU A O 1
ATOM 722 N N . LYS A 1 92 ? -37.842 10.386 81.284 1.00 53.47 92 LYS A N 1
ATOM 723 C CA . LYS A 1 92 ? -38.330 9.581 80.160 1.00 53.47 92 LYS A CA 1
ATOM 724 C C . LYS A 1 92 ? -39.063 10.435 79.114 1.00 53.47 92 LYS A C 1
ATOM 726 O O . LYS A 1 92 ? -40.256 10.691 79.246 1.00 53.47 92 LYS A O 1
ATOM 731 N N . TYR A 1 93 ? -38.390 10.699 78.007 1.00 48.56 93 TYR A N 1
ATOM 732 C CA . TYR A 1 93 ? -39.013 10.683 76.693 1.00 48.56 93 TYR A CA 1
ATOM 733 C C . TYR A 1 93 ? -38.383 9.516 75.941 1.00 48.56 93 TYR A C 1
ATOM 735 O O . TYR A 1 93 ? -37.199 9.536 75.623 1.00 48.56 93 TYR A O 1
ATOM 743 N N . ILE A 1 94 ? -39.158 8.454 75.733 1.00 54.44 94 ILE A N 1
ATOM 744 C CA . ILE A 1 94 ? -38.850 7.444 74.722 1.00 54.44 94 ILE A CA 1
ATOM 745 C C . ILE A 1 94 ? -39.337 8.093 73.421 1.00 54.44 94 ILE A C 1
ATOM 747 O O . ILE A 1 94 ? -40.553 8.150 73.237 1.00 54.44 94 ILE A O 1
ATOM 751 N N . PRO A 1 95 ? -38.470 8.668 72.563 1.00 51.62 95 PRO A N 1
ATOM 752 C CA . PRO A 1 95 ? -38.912 9.011 71.224 1.00 51.62 95 PRO A CA 1
ATOM 753 C C . PRO A 1 95 ? -39.303 7.699 70.553 1.00 51.62 95 PRO A C 1
ATOM 755 O O . PRO A 1 95 ? -38.599 6.697 70.695 1.00 51.62 95 PRO A O 1
ATOM 758 N N . ASP A 1 96 ? -40.457 7.724 69.904 1.00 54.16 96 ASP A N 1
ATOM 759 C CA . ASP A 1 96 ? -41.103 6.618 69.215 1.00 54.16 96 ASP A CA 1
ATOM 760 C C . ASP A 1 96 ? -40.070 5.756 68.464 1.00 54.16 96 ASP A C 1
ATOM 762 O O . ASP A 1 96 ? -39.568 6.103 67.394 1.00 54.16 96 ASP A O 1
ATOM 766 N N . SER A 1 97 ? -39.670 4.636 69.069 1.00 55.16 97 SER A N 1
ATOM 767 C CA . SER A 1 97 ? -38.611 3.759 68.555 1.00 55.16 97 SER A CA 1
ATOM 768 C C . SER A 1 97 ? -39.006 3.077 67.241 1.00 55.16 97 SER A C 1
ATOM 770 O O . SER A 1 97 ? -38.164 2.461 66.588 1.00 55.16 97 SER A O 1
ATOM 772 N N . ASN A 1 98 ? -40.264 3.223 66.824 1.00 58.00 98 ASN A N 1
ATOM 773 C CA . ASN A 1 98 ? -40.753 2.786 65.527 1.00 58.00 98 ASN A CA 1
ATOM 774 C C . ASN A 1 98 ? -40.283 3.686 64.372 1.00 58.00 98 ASN A C 1
ATOM 776 O O . ASN A 1 98 ? -39.952 3.145 63.321 1.00 58.00 98 ASN A O 1
ATOM 780 N N . GLU A 1 99 ? -40.166 5.010 64.553 1.00 54.88 99 GLU A N 1
ATOM 781 C CA . GLU A 1 99 ? -39.793 5.925 63.454 1.00 54.88 99 GLU A CA 1
ATOM 782 C C . GLU A 1 99 ? -38.317 5.785 63.045 1.00 54.88 99 GLU A C 1
ATOM 784 O O . GLU A 1 99 ? -37.992 5.718 61.856 1.00 54.88 99 GLU A O 1
ATOM 789 N N . ARG A 1 100 ? -37.412 5.623 64.021 1.00 56.66 100 ARG A N 1
ATOM 790 C CA . ARG A 1 100 ? -35.978 5.390 63.753 1.00 56.66 100 ARG A CA 1
ATOM 791 C C . ARG A 1 100 ? -35.714 4.053 63.060 1.00 56.66 100 ARG A C 1
ATOM 793 O O . ARG A 1 100 ? -34.836 3.972 62.204 1.00 56.66 100 ARG A O 1
ATOM 800 N N . ASN A 1 101 ? -36.491 3.021 63.390 1.00 61.56 101 ASN A N 1
ATOM 801 C CA . ASN A 1 101 ? -36.407 1.724 62.717 1.00 61.56 101 ASN A CA 1
ATOM 802 C C . ASN A 1 101 ? -36.905 1.808 61.267 1.00 61.56 101 ASN A C 1
ATOM 804 O O . ASN A 1 101 ? -36.322 1.178 60.386 1.00 61.56 101 ASN A O 1
ATOM 808 N N . THR A 1 102 ? -37.945 2.603 60.992 1.00 66.56 102 THR A N 1
ATOM 809 C CA . THR A 1 102 ? -38.428 2.813 59.619 1.00 66.56 102 THR A CA 1
ATOM 810 C C . THR A 1 102 ? -37.463 3.633 58.765 1.00 66.56 102 THR A C 1
ATOM 812 O O . THR A 1 102 ? -37.255 3.278 57.607 1.00 66.56 102 THR A O 1
ATOM 815 N N . GLU A 1 103 ? -36.815 4.665 59.316 1.00 66.06 103 GLU A N 1
ATOM 816 C CA . GLU A 1 103 ? -35.780 5.424 58.595 1.00 66.06 103 GLU A CA 1
ATOM 817 C C . GLU A 1 103 ? -34.543 4.574 58.301 1.00 66.06 103 GLU A C 1
ATOM 819 O O . GLU A 1 103 ? -34.081 4.546 57.160 1.00 66.06 103 GLU A O 1
ATOM 824 N N . GLN A 1 104 ? -34.035 3.825 59.287 1.00 72.56 104 GLN A N 1
ATOM 825 C CA . GLN A 1 104 ? -32.929 2.894 59.049 1.00 72.56 104 GLN A CA 1
ATOM 826 C C . GLN A 1 104 ? -33.310 1.831 58.017 1.00 72.56 104 GLN A C 1
ATOM 828 O O . GLN A 1 104 ? -32.533 1.552 57.106 1.00 72.56 104 GLN A O 1
ATOM 833 N N . SER A 1 105 ? -34.525 1.281 58.090 1.00 72.50 105 SER A N 1
ATOM 834 C CA . SER A 1 105 ? -35.005 0.326 57.090 1.00 72.50 105 SER A CA 1
ATOM 835 C C . SER A 1 105 ? -35.082 0.945 55.692 1.00 72.50 105 SER A C 1
ATOM 837 O O . SER A 1 105 ? -34.710 0.284 54.726 1.00 72.50 105 SER A O 1
ATOM 839 N N . ALA A 1 106 ? -35.526 2.197 55.555 1.00 73.81 106 ALA A N 1
ATOM 840 C CA . ALA A 1 106 ? -35.576 2.887 54.267 1.00 73.81 106 ALA A CA 1
ATOM 841 C C . ALA A 1 106 ? -34.169 3.160 53.706 1.00 73.81 106 ALA A C 1
ATOM 843 O O . ALA A 1 106 ? -33.928 2.969 52.511 1.00 73.81 106 ALA A O 1
ATOM 844 N N . GLN A 1 107 ? -33.212 3.531 54.562 1.00 78.62 107 GLN A N 1
ATOM 845 C CA . GLN A 1 107 ? -31.807 3.692 54.175 1.00 78.62 107 GLN A CA 1
ATOM 846 C C . GLN A 1 107 ? -31.187 2.366 53.716 1.00 78.62 107 GLN A C 1
ATOM 848 O O . GLN A 1 107 ? -30.509 2.337 52.686 1.00 78.62 107 GLN A O 1
ATOM 853 N N . HIS A 1 108 ? -31.473 1.264 54.416 1.00 80.31 108 HIS A N 1
ATOM 854 C CA . HIS A 1 108 ? -31.029 -0.079 54.034 1.00 80.31 108 HIS A CA 1
ATOM 855 C C . HIS A 1 108 ? -31.614 -0.531 52.692 1.00 80.31 108 HIS A C 1
ATOM 857 O O . HIS A 1 108 ? -30.887 -1.068 51.863 1.00 80.31 108 HIS A O 1
ATOM 863 N N . VAL A 1 109 ? -32.899 -0.271 52.439 1.00 81.62 109 VAL A N 1
ATOM 864 C CA . VAL A 1 109 ? -33.541 -0.567 51.145 1.00 81.62 109 VAL A CA 1
ATOM 865 C C . VAL A 1 109 ? -32.901 0.250 50.022 1.00 81.62 109 VAL A C 1
ATOM 867 O O . VAL A 1 109 ? -32.615 -0.280 48.953 1.00 81.62 109 VAL A O 1
ATOM 870 N N . THR A 1 110 ? -32.610 1.527 50.275 1.00 84.56 110 THR A N 1
ATOM 871 C CA . THR A 1 110 ? -31.981 2.411 49.283 1.00 84.56 110 THR A CA 1
ATOM 872 C C . THR A 1 110 ? -30.567 1.944 48.933 1.00 84.56 110 THR A C 1
ATOM 874 O O . THR A 1 110 ? -30.205 1.890 47.759 1.00 84.56 110 THR A O 1
ATOM 877 N N . THR A 1 111 ? -29.779 1.543 49.934 1.00 82.50 111 THR A N 1
ATOM 878 C CA . THR A 1 111 ? -28.438 0.982 49.701 1.00 82.50 111 THR A CA 1
ATOM 879 C C . THR A 1 111 ? -28.497 -0.373 49.002 1.00 82.50 111 THR A C 1
ATOM 881 O O . THR A 1 111 ? -27.679 -0.621 48.120 1.00 82.50 111 THR A O 1
ATOM 884 N N . HIS A 1 112 ? -29.475 -1.225 49.317 1.00 88.19 112 HIS A N 1
ATOM 885 C CA . HIS A 1 112 ? -29.647 -2.503 48.623 1.00 88.19 112 HIS A CA 1
ATOM 886 C C . HIS A 1 112 ? -30.018 -2.328 47.149 1.00 88.19 112 HIS A C 1
ATOM 888 O O . HIS A 1 112 ? -29.392 -2.958 46.302 1.00 88.19 112 HIS A O 1
ATOM 894 N N . ASN A 1 113 ? -30.961 -1.434 46.841 1.00 86.44 113 ASN A N 1
ATOM 895 C CA . ASN A 1 113 ? -31.352 -1.129 45.463 1.00 86.44 113 ASN A CA 1
ATOM 896 C C . ASN A 1 113 ? -30.172 -0.562 44.661 1.00 86.44 113 ASN A C 1
ATOM 898 O O . ASN A 1 113 ? -29.9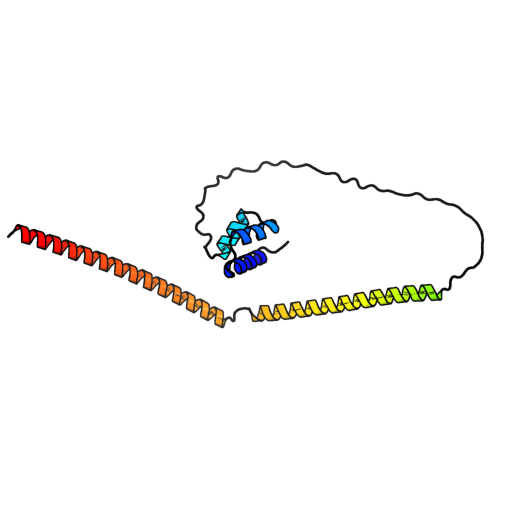70 -0.935 43.510 1.00 86.44 113 ASN A O 1
ATOM 902 N N . MET A 1 114 ? -29.354 0.301 45.275 1.00 90.69 114 MET A N 1
ATOM 903 C CA . MET A 1 114 ? -28.150 0.834 44.632 1.00 90.69 114 MET A CA 1
ATOM 904 C C . MET A 1 114 ? -27.118 -0.269 44.356 1.00 90.69 114 MET A C 1
ATOM 906 O O . MET A 1 114 ? -26.521 -0.300 43.283 1.00 90.69 114 MET A O 1
ATOM 910 N N . LEU A 1 115 ? -26.908 -1.194 45.297 1.00 91.06 115 LEU A N 1
ATOM 911 C CA . LEU A 1 115 ? -26.004 -2.330 45.099 1.00 91.06 115 LEU A CA 1
ATOM 912 C C . LEU A 1 115 ? -26.511 -3.295 44.021 1.00 91.06 115 LEU A C 1
ATOM 914 O O . LEU A 1 115 ? -25.706 -3.803 43.244 1.00 91.06 115 LEU A O 1
ATOM 918 N N . GLU A 1 116 ? -27.821 -3.519 43.949 1.00 91.81 116 GLU A N 1
ATOM 919 C CA . GLU A 1 116 ? -28.455 -4.335 42.911 1.00 91.81 116 GLU A CA 1
ATOM 920 C C . GLU A 1 116 ? -28.302 -3.690 41.526 1.00 91.81 116 GLU A C 1
ATOM 922 O O . GLU A 1 116 ? -27.829 -4.342 40.597 1.00 91.81 116 GLU A O 1
ATOM 927 N N . GLU A 1 117 ? -28.553 -2.382 41.410 1.00 90.88 117 GLU A N 1
ATOM 928 C CA . GLU A 1 117 ? -28.343 -1.623 40.170 1.00 90.88 117 GLU A CA 1
ATOM 929 C C . GLU A 1 117 ? -26.864 -1.635 39.737 1.00 90.88 117 GLU A C 1
ATOM 931 O O . GLU A 1 117 ? -26.539 -1.750 38.553 1.00 90.88 117 GLU A O 1
ATOM 936 N N . HIS A 1 118 ? -25.933 -1.539 40.691 1.00 92.88 118 HIS A N 1
ATOM 937 C CA . HIS A 1 118 ? -24.504 -1.680 40.411 1.00 92.88 118 HIS A CA 1
ATOM 938 C C . HIS A 1 118 ? -24.148 -3.104 39.960 1.00 92.88 118 HIS A C 1
ATOM 940 O O . HIS A 1 118 ? -23.333 -3.257 39.048 1.00 92.88 118 HIS A O 1
ATOM 946 N N . GLY A 1 119 ? -24.762 -4.131 40.553 1.00 94.38 119 GLY A N 1
ATOM 947 C CA . GLY A 1 119 ? -24.612 -5.525 40.136 1.00 94.38 119 GLY A CA 1
ATOM 948 C C . GLY A 1 119 ? -25.042 -5.734 38.686 1.00 94.38 119 GLY A C 1
ATOM 949 O O . GLY A 1 119 ? -24.267 -6.260 37.887 1.00 94.38 119 GLY A O 1
ATOM 950 N N . GLU A 1 120 ? -26.214 -5.215 38.321 1.00 94.81 120 GLU A N 1
ATOM 951 C CA . GLU A 1 120 ? -26.746 -5.279 36.957 1.00 94.81 120 GLU A CA 1
ATOM 952 C C . GLU A 1 120 ? -25.849 -4.526 35.958 1.00 94.81 120 GLU A C 1
ATOM 954 O O . GLU A 1 120 ? -25.557 -5.019 34.866 1.00 94.81 120 GLU A O 1
ATOM 959 N N . LYS A 1 121 ? -25.332 -3.344 36.322 1.00 94.75 121 LYS A N 1
ATOM 960 C CA . LYS A 1 121 ? -24.372 -2.605 35.479 1.00 94.75 121 LYS A CA 1
ATOM 961 C C . LYS A 1 121 ? -23.082 -3.392 35.255 1.00 94.75 121 LYS A C 1
ATOM 963 O O . LYS A 1 121 ? -22.568 -3.404 34.138 1.00 94.75 121 LYS A O 1
ATOM 968 N N . ILE A 1 122 ? -22.554 -4.044 36.290 1.00 95.00 122 ILE A N 1
ATOM 969 C CA . ILE A 1 122 ? -21.338 -4.861 36.181 1.00 95.00 122 ILE A CA 1
ATOM 970 C C . ILE A 1 122 ? -21.582 -6.077 35.283 1.00 95.00 122 ILE A C 1
ATOM 972 O O . ILE A 1 122 ? -20.728 -6.393 34.454 1.00 95.00 122 ILE A O 1
ATOM 976 N N . GLU A 1 123 ? -22.734 -6.733 35.407 1.00 95.31 123 GLU A N 1
ATOM 977 C CA . GLU A 1 123 ? -23.114 -7.861 34.553 1.00 95.31 123 GLU A CA 1
ATOM 978 C C . GLU A 1 123 ? -23.245 -7.427 33.087 1.00 95.31 123 GLU A C 1
ATOM 980 O O . GLU A 1 123 ? -22.598 -8.003 32.214 1.00 95.31 123 GLU A O 1
ATOM 985 N N . ASN A 1 124 ? -23.922 -6.307 32.824 1.00 95.19 124 ASN A N 1
ATOM 986 C CA . ASN A 1 124 ? -24.017 -5.717 31.486 1.00 95.19 124 ASN A CA 1
ATOM 987 C C . ASN A 1 124 ? -22.646 -5.362 30.884 1.00 95.19 124 ASN A C 1
ATOM 989 O O . ASN A 1 124 ? -22.400 -5.582 29.693 1.00 95.19 124 ASN A O 1
ATOM 993 N N . VAL A 1 125 ? -21.727 -4.815 31.689 1.00 93.31 125 VAL A N 1
ATOM 994 C CA . VAL A 1 125 ? -20.350 -4.533 31.250 1.00 93.31 125 VAL A CA 1
ATOM 995 C C . VAL A 1 125 ? -19.615 -5.832 30.933 1.00 93.31 125 VAL A C 1
ATOM 997 O O . VAL A 1 125 ? -18.945 -5.918 29.904 1.00 93.31 125 VAL A O 1
ATOM 1000 N N . ARG A 1 126 ? -19.756 -6.861 31.772 1.00 95.06 126 ARG A N 1
ATOM 1001 C CA . ARG A 1 126 ? -19.134 -8.171 31.555 1.00 95.06 126 ARG A CA 1
ATOM 1002 C C . ARG A 1 126 ? -19.641 -8.838 30.276 1.00 95.06 126 ARG A C 1
ATOM 1004 O O . ARG A 1 126 ? -18.832 -9.379 29.517 1.00 95.06 126 ARG A O 1
ATOM 1011 N N . ASP A 1 127 ? -20.938 -8.763 30.013 1.00 95.88 127 ASP A N 1
ATOM 1012 C CA . ASP A 1 127 ? -21.547 -9.287 28.792 1.00 95.88 127 ASP A CA 1
ATOM 1013 C C . ASP A 1 127 ? -21.070 -8.515 27.563 1.00 95.88 127 ASP A C 1
ATOM 1015 O O . ASP A 1 127 ? -20.677 -9.117 26.563 1.00 95.88 127 ASP A O 1
ATOM 1019 N N . SER A 1 128 ? -20.994 -7.186 27.660 1.00 94.12 128 SER A N 1
ATOM 1020 C CA . SER A 1 128 ? -20.461 -6.332 26.591 1.00 94.12 128 SER A CA 1
ATOM 1021 C C . SER A 1 128 ? -18.996 -6.653 26.277 1.00 94.12 128 SER A C 1
ATOM 1023 O O . SER A 1 128 ? -18.619 -6.763 25.110 1.00 94.12 128 SER A O 1
ATOM 1025 N N . VAL A 1 129 ? -18.167 -6.856 27.305 1.00 91.81 129 VAL A N 1
ATOM 1026 C CA . VAL A 1 129 ? -16.757 -7.254 27.163 1.00 91.81 129 VAL A CA 1
ATOM 1027 C C . VAL A 1 129 ? -16.642 -8.649 26.546 1.00 91.81 129 VAL A C 1
ATOM 1029 O O . VAL A 1 129 ? -15.819 -8.856 25.656 1.00 91.81 129 VAL A O 1
ATOM 1032 N N . SER A 1 130 ? -17.492 -9.594 26.951 1.00 92.44 130 SER A N 1
ATOM 1033 C CA . SER A 1 130 ? -17.503 -10.953 26.394 1.00 92.44 130 SER A CA 1
ATOM 1034 C C . SER A 1 130 ? -17.885 -10.951 24.912 1.00 92.44 130 SER A C 1
ATOM 1036 O O . SER A 1 130 ? -17.178 -11.543 24.097 1.00 92.44 130 SER A O 1
ATOM 1038 N N . GLN A 1 131 ? -18.927 -10.201 24.536 1.00 90.62 131 GLN A N 1
ATOM 1039 C CA . GLN A 1 131 ? -19.318 -10.010 23.136 1.00 90.62 131 GLN A CA 1
ATOM 1040 C C . GLN A 1 131 ? -18.218 -9.320 22.322 1.00 90.62 131 GLN A C 1
ATOM 1042 O O . GLN A 1 131 ? -18.003 -9.657 21.156 1.00 90.62 131 GLN A O 1
ATOM 1047 N N . LEU A 1 132 ? -17.502 -8.358 22.913 1.00 85.69 132 LEU A N 1
ATOM 1048 C CA . LEU A 1 132 ? -16.376 -7.702 22.256 1.00 85.69 132 LEU A CA 1
ATOM 1049 C C . LEU A 1 132 ? -15.238 -8.695 22.001 1.00 85.69 132 LEU A C 1
ATOM 1051 O O . LEU A 1 132 ? -14.718 -8.742 20.891 1.00 85.69 132 LEU A O 1
ATOM 1055 N N . HIS A 1 133 ? -14.878 -9.514 22.990 1.00 81.88 133 HIS A N 1
ATOM 1056 C CA . HIS A 1 133 ? -13.853 -10.544 22.828 1.00 81.88 133 HIS A CA 1
ATOM 1057 C C . HIS A 1 133 ? -14.246 -11.601 21.799 1.00 81.88 133 HIS A C 1
ATOM 1059 O O . HIS A 1 133 ? -13.397 -12.013 21.013 1.00 81.88 133 HIS A O 1
ATOM 1065 N N . GLU A 1 134 ? -15.515 -11.996 21.747 1.00 84.19 134 GLU A N 1
ATOM 1066 C CA . GLU A 1 134 ? -16.022 -12.917 20.730 1.00 84.19 134 GLU A CA 1
ATOM 1067 C C . GLU A 1 134 ? -15.936 -12.299 19.326 1.00 84.19 134 GLU A C 1
ATOM 1069 O O . GLU A 1 134 ? -15.441 -12.932 18.393 1.00 84.19 134 GLU A O 1
ATOM 1074 N N . ARG A 1 135 ? -16.310 -11.020 19.180 1.00 81.56 135 ARG A N 1
ATOM 1075 C CA . ARG A 1 135 ? -16.179 -10.282 17.914 1.00 81.56 135 ARG A CA 1
ATOM 1076 C C . ARG A 1 135 ? -14.727 -10.060 17.502 1.00 81.56 135 ARG A C 1
ATOM 1078 O O . ARG A 1 135 ? -14.423 -10.178 16.322 1.00 81.56 135 ARG A O 1
ATOM 1085 N N . ILE A 1 136 ? -13.830 -9.759 18.440 1.00 76.25 136 ILE A N 1
ATOM 1086 C CA . ILE A 1 136 ? -12.392 -9.593 18.175 1.00 76.25 136 ILE A CA 1
ATOM 1087 C C . ILE A 1 136 ? -11.763 -10.942 17.814 1.00 76.25 136 ILE A C 1
ATOM 1089 O O . ILE A 1 136 ? -10.992 -11.016 16.861 1.00 76.25 136 ILE A O 1
ATOM 1093 N N . GLY A 1 137 ? -12.130 -12.015 18.518 1.00 68.88 137 GLY A N 1
ATOM 1094 C CA . GLY A 1 137 ? -11.711 -13.378 18.202 1.00 68.88 137 GLY A CA 1
ATOM 1095 C C . GLY A 1 137 ? -12.162 -13.800 16.804 1.00 68.88 137 GLY A C 1
ATOM 1096 O O . GLY A 1 137 ? -11.357 -14.310 16.031 1.00 68.88 137 GLY A O 1
ATOM 1097 N N . ALA A 1 138 ? -13.406 -13.495 16.430 1.00 64.81 138 ALA A N 1
ATOM 1098 C CA . ALA A 1 138 ? -13.927 -13.728 15.084 1.00 64.81 138 ALA A CA 1
ATOM 1099 C C . ALA A 1 138 ? -13.321 -12.796 14.013 1.00 64.81 138 ALA A C 1
ATOM 1101 O O . ALA A 1 138 ? -13.284 -13.157 12.839 1.00 64.81 138 ALA A O 1
ATOM 1102 N N . ALA A 1 139 ? -12.835 -11.613 14.403 1.00 63.91 139 ALA A N 1
ATOM 1103 C CA . ALA A 1 139 ? -12.151 -10.665 13.524 1.00 63.91 139 ALA A CA 1
ATOM 1104 C C . ALA A 1 139 ? -10.663 -10.990 13.313 1.00 63.91 139 ALA A C 1
ATOM 1106 O O . ALA A 1 139 ?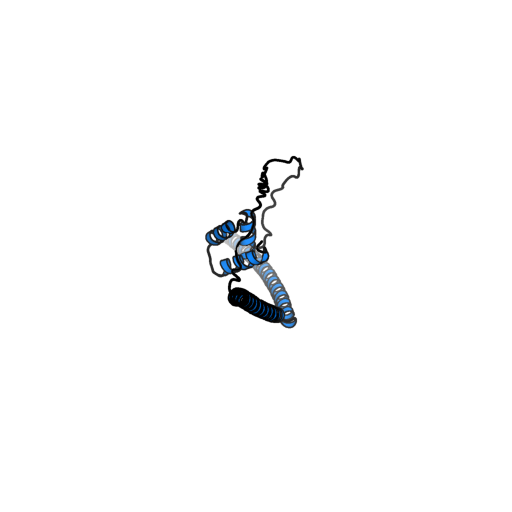 -10.011 -10.339 12.492 1.00 63.91 139 ALA A O 1
ATOM 1107 N N . THR A 1 140 ? -10.111 -11.993 14.007 1.00 70.31 140 THR A N 1
ATOM 1108 C CA . THR A 1 140 ? -8.797 -12.523 13.636 1.00 70.31 140 THR A CA 1
ATOM 1109 C C . THR A 1 140 ? -8.906 -13.138 12.244 1.00 70.31 140 THR A C 1
ATOM 1111 O O . THR A 1 140 ? -9.713 -14.033 11.995 1.00 70.31 140 THR A O 1
ATOM 1114 N N . LEU A 1 141 ? -8.147 -12.576 11.298 1.00 71.88 141 LEU A N 1
ATOM 1115 C CA . LEU A 1 141 ? -8.128 -13.014 9.905 1.00 71.88 141 LEU A CA 1
ATOM 1116 C C . LEU A 1 141 ? -7.961 -14.534 9.865 1.00 71.88 141 LEU A C 1
ATOM 1118 O O . LEU A 1 141 ? -6.997 -15.069 10.414 1.00 71.88 141 LEU A O 1
ATOM 1122 N N . SER A 1 142 ? -8.901 -15.224 9.215 1.00 80.75 142 SER A N 1
ATOM 1123 C CA . SER A 1 142 ? -8.820 -16.673 9.060 1.00 80.75 142 SER A CA 1
ATOM 1124 C C . SER A 1 142 ? -7.446 -17.066 8.486 1.00 80.75 142 SER A C 1
ATOM 1126 O O . SER A 1 142 ? -6.902 -16.349 7.632 1.00 80.75 142 SER A O 1
ATOM 1128 N N . PRO A 1 143 ? -6.872 -18.208 8.889 1.00 81.06 143 PRO A N 1
ATOM 1129 C CA . PRO A 1 143 ? -5.594 -18.668 8.345 1.00 81.06 143 PRO A CA 1
ATOM 1130 C C . PRO A 1 143 ? -5.624 -18.798 6.812 1.00 81.06 143 PRO A C 1
ATOM 1132 O O . PRO A 1 143 ? -4.610 -18.585 6.151 1.00 81.06 143 PRO A O 1
ATOM 1135 N N . GLU A 1 144 ? -6.798 -19.047 6.223 1.00 82.81 144 GLU A N 1
ATOM 1136 C CA . GLU A 1 144 ? -6.989 -19.053 4.772 1.00 82.81 144 GLU A CA 1
ATOM 1137 C C . GLU A 1 144 ? -6.835 -17.653 4.149 1.00 82.81 144 GLU A C 1
ATOM 1139 O O . GLU A 1 144 ? -6.192 -17.500 3.110 1.00 82.81 144 GLU A O 1
ATOM 1144 N N . THR A 1 145 ? -7.383 -16.611 4.782 1.00 85.56 145 THR A N 1
ATOM 1145 C CA . THR A 1 145 ? -7.200 -15.222 4.327 1.00 85.56 145 THR A CA 1
ATOM 1146 C C . THR A 1 145 ? -5.759 -14.751 4.473 1.00 85.56 145 THR A C 1
ATOM 1148 O O . THR A 1 145 ? -5.269 -14.061 3.584 1.00 85.56 145 THR A O 1
ATOM 1151 N N . ILE A 1 146 ? -5.059 -15.179 5.528 1.00 84.94 146 ILE A N 1
ATOM 1152 C CA . ILE A 1 146 ? -3.628 -14.898 5.700 1.00 84.94 146 ILE A CA 1
ATOM 1153 C C . ILE A 1 146 ? -2.829 -15.568 4.576 1.00 84.94 146 ILE A C 1
ATOM 1155 O O . ILE A 1 146 ? -2.033 -14.900 3.928 1.00 84.94 146 ILE A O 1
ATOM 1159 N N . GLY A 1 147 ? -3.103 -16.841 4.268 1.00 89.12 147 GLY A N 1
ATOM 1160 C CA . GLY A 1 147 ? -2.439 -17.550 3.168 1.00 89.12 147 GLY A CA 1
ATOM 1161 C C . GLY A 1 147 ? -2.695 -16.929 1.788 1.00 89.12 147 GLY A C 1
ATOM 1162 O O . GLY A 1 147 ? -1.796 -16.861 0.949 1.00 89.12 147 GLY A O 1
ATOM 1163 N N . LYS A 1 148 ? -3.912 -16.426 1.541 1.00 93.56 148 LYS A N 1
ATOM 1164 C CA . LYS A 1 148 ? -4.225 -15.674 0.313 1.00 93.56 148 LYS A CA 1
ATOM 1165 C C . LYS A 1 148 ? -3.470 -14.347 0.255 1.00 93.56 148 LYS A C 1
ATOM 1167 O O . LYS A 1 148 ? -3.000 -13.982 -0.818 1.00 93.56 148 LYS A O 1
ATOM 1172 N N . LEU A 1 149 ? -3.344 -13.646 1.382 1.00 91.69 149 LEU A N 1
ATOM 1173 C CA . LEU A 1 149 ? -2.604 -12.389 1.463 1.00 91.69 149 LEU A CA 1
ATOM 1174 C C . LEU A 1 149 ? -1.111 -12.609 1.194 1.00 91.69 149 LEU A C 1
ATOM 1176 O O . LEU A 1 149 ? -0.547 -11.924 0.351 1.00 91.69 149 LEU A O 1
ATOM 1180 N N . THR A 1 150 ? -0.500 -13.630 1.801 1.00 92.56 150 THR A N 1
ATOM 1181 C CA . THR A 1 150 ? 0.911 -13.962 1.550 1.00 92.56 150 THR A CA 1
ATOM 1182 C C . THR A 1 150 ? 1.155 -14.369 0.097 1.00 92.56 150 THR A C 1
ATOM 1184 O O . THR A 1 150 ? 2.136 -13.945 -0.504 1.00 92.56 150 THR A O 1
ATOM 1187 N N . ALA A 1 151 ? 0.241 -15.132 -0.514 1.00 95.69 151 ALA A N 1
ATOM 1188 C CA . ALA A 1 151 ? 0.344 -15.488 -1.931 1.00 95.69 151 ALA A CA 1
ATOM 1189 C C . ALA A 1 151 ? 0.207 -14.264 -2.858 1.00 95.69 151 ALA A C 1
ATOM 1191 O O . ALA A 1 151 ? 0.833 -14.205 -3.920 1.00 95.69 151 ALA A O 1
ATOM 1192 N N . LEU A 1 152 ? -0.613 -13.279 -2.474 1.00 96.81 152 LEU A N 1
ATOM 1193 C CA . LEU A 1 152 ? -0.699 -12.005 -3.186 1.00 96.81 152 LEU A CA 1
ATOM 1194 C C . LEU A 1 152 ? 0.591 -11.195 -3.038 1.00 96.81 152 LEU A C 1
ATOM 1196 O O . LEU A 1 152 ? 1.067 -10.684 -4.048 1.00 96.81 152 LEU A O 1
ATOM 1200 N N . ASP A 1 153 ? 1.188 -11.137 -1.849 1.00 95.94 153 ASP A N 1
ATOM 1201 C CA . ASP A 1 153 ? 2.462 -10.442 -1.615 1.00 95.94 153 ASP A CA 1
ATOM 1202 C C . ASP A 1 153 ? 3.612 -11.054 -2.428 1.00 95.94 153 ASP A C 1
ATOM 1204 O O . ASP A 1 153 ? 4.392 -10.334 -3.060 1.00 95.94 153 ASP A O 1
ATOM 1208 N N . GLU A 1 154 ? 3.690 -12.385 -2.497 1.00 97.62 154 GLU A N 1
ATOM 1209 C CA . GLU A 1 154 ? 4.655 -13.085 -3.354 1.00 97.62 154 GLU A CA 1
ATOM 1210 C C . GLU A 1 154 ? 4.450 -12.733 -4.833 1.00 97.62 154 GLU A C 1
ATOM 1212 O O . GLU A 1 154 ? 5.408 -12.449 -5.561 1.00 97.62 154 GLU A O 1
ATOM 1217 N N . ARG A 1 155 ? 3.191 -12.694 -5.285 1.00 98.12 155 ARG A N 1
ATOM 1218 C CA . ARG A 1 155 ? 2.852 -12.327 -6.663 1.00 98.12 155 ARG A CA 1
ATOM 1219 C C . ARG A 1 155 ? 3.180 -10.866 -6.967 1.00 98.12 155 ARG A C 1
ATOM 1221 O O . ARG A 1 155 ? 3.677 -10.586 -8.056 1.00 98.12 155 ARG A O 1
ATOM 1228 N N . ILE A 1 156 ? 2.926 -9.951 -6.032 1.00 98.06 156 ILE A N 1
ATOM 1229 C CA . ILE A 1 156 ? 3.285 -8.532 -6.152 1.00 98.06 156 ILE A CA 1
ATOM 1230 C C . ILE A 1 156 ? 4.803 -8.400 -6.277 1.00 98.06 156 ILE A C 1
ATOM 1232 O O . ILE A 1 156 ? 5.277 -7.807 -7.241 1.00 98.06 156 ILE A O 1
ATOM 1236 N N . THR A 1 157 ? 5.559 -9.050 -5.393 1.00 98.00 157 THR A N 1
ATOM 1237 C CA . THR A 1 157 ? 7.031 -9.034 -5.419 1.00 98.00 157 THR A CA 1
ATOM 1238 C C . THR A 1 157 ? 7.582 -9.579 -6.745 1.00 98.00 157 THR A C 1
ATOM 1240 O O . THR A 1 157 ? 8.528 -9.033 -7.316 1.00 98.00 157 THR A O 1
ATOM 1243 N N . SER A 1 158 ? 6.971 -10.641 -7.284 1.00 98.12 158 SER A N 1
ATOM 1244 C CA . SER A 1 158 ? 7.336 -11.186 -8.598 1.00 98.12 158 SER A CA 1
ATOM 1245 C C . SER A 1 158 ? 7.077 -10.187 -9.729 1.00 98.12 158 SER A C 1
ATOM 1247 O O . SER A 1 158 ? 7.941 -9.988 -10.582 1.00 98.12 158 SER A O 1
ATOM 1249 N N . LEU A 1 159 ? 5.913 -9.531 -9.731 1.00 98.25 159 LEU A N 1
ATOM 1250 C CA . LEU A 1 159 ? 5.566 -8.526 -10.739 1.00 98.25 159 LEU A CA 1
ATOM 1251 C C . LEU A 1 159 ? 6.483 -7.300 -10.665 1.00 98.25 159 LEU A C 1
ATOM 1253 O O . LEU A 1 159 ? 6.906 -6.790 -11.700 1.00 98.25 159 LEU A O 1
ATOM 1257 N N . GLU A 1 160 ? 6.839 -6.843 -9.465 1.00 98.12 160 GLU A N 1
ATOM 1258 C CA . GLU A 1 160 ? 7.788 -5.741 -9.279 1.00 98.12 160 GLU A CA 1
ATOM 1259 C C . GLU A 1 160 ? 9.154 -6.058 -9.897 1.00 98.12 160 GLU A C 1
ATOM 1261 O O . GLU A 1 160 ? 9.746 -5.213 -10.579 1.00 98.12 160 GLU A O 1
ATOM 1266 N N . LYS A 1 161 ? 9.628 -7.297 -9.730 1.00 98.44 161 LYS A N 1
ATOM 1267 C CA . LYS A 1 161 ? 10.866 -7.771 -10.353 1.00 98.44 161 LYS A CA 1
ATOM 1268 C C . LYS A 1 161 ? 10.765 -7.799 -11.881 1.00 98.44 161 LYS A C 1
ATOM 1270 O O . LYS A 1 161 ? 11.648 -7.270 -12.552 1.00 98.44 161 LYS A O 1
ATOM 1275 N N . GLU A 1 162 ? 9.689 -8.354 -12.437 1.00 98.31 162 GLU A N 1
ATOM 1276 C CA . GLU A 1 162 ? 9.476 -8.394 -13.893 1.00 98.31 162 GLU A CA 1
ATOM 1277 C C . GLU A 1 162 ? 9.403 -6.988 -14.510 1.00 98.31 162 GLU A C 1
ATOM 1279 O O . GLU A 1 162 ? 9.946 -6.741 -15.593 1.00 98.31 162 GLU A O 1
ATOM 1284 N N . VAL A 1 163 ? 8.783 -6.032 -13.812 1.00 98.44 163 VAL A N 1
ATOM 1285 C CA . VAL A 1 163 ? 8.741 -4.623 -14.228 1.00 98.44 163 VAL A CA 1
ATOM 1286 C C . VAL A 1 163 ? 10.138 -4.001 -14.200 1.00 98.44 163 VAL A C 1
ATOM 1288 O O . VAL A 1 163 ? 10.505 -3.280 -15.135 1.00 98.44 163 VAL A O 1
ATOM 1291 N N . ALA A 1 164 ? 10.937 -4.283 -13.167 1.00 98.31 164 ALA A N 1
ATOM 1292 C CA . ALA A 1 164 ? 12.316 -3.810 -13.083 1.00 98.31 164 ALA A CA 1
ATOM 1293 C C . ALA A 1 164 ? 13.177 -4.354 -14.238 1.00 98.31 164 ALA A C 1
ATOM 1295 O O . ALA A 1 164 ? 13.870 -3.574 -14.902 1.00 98.31 164 ALA A O 1
ATOM 1296 N N . ASP A 1 165 ? 13.069 -5.649 -14.540 1.00 98.31 165 ASP A N 1
ATOM 1297 C CA . ASP A 1 165 ? 13.782 -6.296 -15.647 1.00 98.31 165 ASP A CA 1
ATOM 1298 C C . ASP A 1 165 ? 13.340 -5.728 -17.005 1.00 98.31 165 ASP A C 1
ATOM 1300 O O . ASP A 1 165 ? 14.171 -5.358 -17.840 1.00 98.31 165 ASP A O 1
ATOM 1304 N N . THR A 1 166 ? 12.032 -5.549 -17.208 1.00 98.31 166 THR A N 1
ATOM 1305 C CA . THR A 1 166 ? 11.482 -4.942 -18.431 1.00 98.31 166 THR A CA 1
ATOM 1306 C C . THR A 1 166 ? 11.991 -3.512 -18.622 1.00 98.31 166 THR A C 1
ATOM 1308 O O . THR A 1 166 ? 12.360 -3.119 -19.731 1.00 98.31 166 THR A O 1
ATOM 1311 N N . LYS A 1 167 ? 12.078 -2.727 -17.541 1.00 98.50 167 LYS A N 1
ATOM 1312 C CA . LYS A 1 167 ? 12.626 -1.365 -17.572 1.00 98.50 167 LYS A CA 1
ATOM 1313 C C . LYS A 1 167 ? 14.118 -1.359 -17.911 1.00 98.50 167 LYS A C 1
ATOM 1315 O O . LYS A 1 167 ? 14.565 -0.498 -18.672 1.00 98.50 167 LYS A O 1
ATOM 1320 N N . ALA A 1 168 ? 14.886 -2.315 -17.391 1.00 98.31 168 ALA A N 1
ATOM 1321 C CA . ALA A 1 168 ? 16.296 -2.473 -17.732 1.00 98.31 168 ALA A CA 1
ATOM 1322 C C . ALA A 1 168 ? 16.481 -2.808 -19.223 1.00 98.31 168 ALA A C 1
ATOM 1324 O O . ALA A 1 168 ? 17.283 -2.161 -19.901 1.00 98.31 168 ALA A O 1
ATOM 1325 N N . ILE A 1 169 ? 15.684 -3.741 -19.757 1.00 98.38 169 ILE A N 1
ATOM 1326 C CA . ILE A 1 169 ? 15.683 -4.095 -21.185 1.00 98.38 169 ILE A CA 1
ATOM 1327 C C . ILE A 1 169 ? 15.302 -2.883 -22.043 1.00 98.38 169 ILE A C 1
ATOM 1329 O O . ILE A 1 169 ? 16.002 -2.571 -23.006 1.00 98.38 169 ILE A O 1
ATOM 1333 N N . ALA A 1 170 ? 14.242 -2.157 -21.681 1.00 98.50 170 ALA A N 1
ATOM 1334 C CA . ALA A 1 170 ? 13.803 -0.970 -22.412 1.00 98.50 170 ALA A CA 1
ATOM 1335 C C . ALA A 1 170 ? 14.904 0.102 -22.487 1.00 98.50 170 ALA A C 1
ATOM 1337 O O . ALA A 1 170 ? 15.150 0.673 -23.551 1.00 98.50 170 ALA A O 1
ATOM 1338 N N . ASN A 1 171 ? 15.620 0.331 -21.383 1.00 98.38 171 ASN A N 1
ATOM 1339 C CA . ASN A 1 171 ? 16.754 1.254 -21.352 1.00 98.38 171 ASN A CA 1
ATOM 1340 C C . ASN A 1 171 ? 17.920 0.774 -22.229 1.00 98.38 171 ASN A C 1
ATOM 1342 O O . ASN A 1 171 ? 18.526 1.581 -22.935 1.00 98.38 171 ASN A O 1
ATOM 1346 N N . ALA A 1 172 ? 18.219 -0.528 -22.228 1.00 98.44 172 ALA A N 1
ATOM 1347 C CA . ALA A 1 172 ? 19.259 -1.099 -23.081 1.00 98.44 172 ALA A CA 1
ATOM 1348 C C . ALA A 1 172 ? 18.920 -0.951 -24.575 1.00 98.44 172 ALA A C 1
ATOM 1350 O O . ALA A 1 172 ? 19.768 -0.527 -25.362 1.00 98.44 172 ALA A O 1
ATOM 1351 N N . VAL A 1 173 ? 17.668 -1.229 -24.958 1.00 98.50 173 VAL A N 1
ATOM 1352 C CA . VAL A 1 173 ? 17.175 -1.052 -26.335 1.00 98.50 173 VAL A CA 1
ATOM 1353 C C . VAL A 1 173 ? 17.237 0.414 -26.751 1.00 98.50 173 VAL A C 1
ATOM 1355 O O . VAL A 1 173 ? 17.719 0.714 -27.841 1.00 98.50 173 VAL A O 1
ATOM 1358 N N . LYS A 1 174 ? 16.818 1.338 -25.877 1.00 98.56 174 LYS A N 1
ATOM 1359 C CA . LYS A 1 174 ? 16.929 2.779 -26.128 1.00 98.56 174 LYS A CA 1
ATOM 1360 C C . LYS A 1 174 ? 18.379 3.190 -26.405 1.00 98.56 174 LYS A C 1
ATOM 1362 O O . LYS A 1 174 ? 18.636 3.850 -27.407 1.00 98.56 174 LYS A O 1
ATOM 1367 N N . GLY A 1 175 ? 19.326 2.750 -25.574 1.00 98.44 175 GLY A N 1
ATOM 1368 C CA . GLY A 1 175 ? 20.747 3.052 -25.769 1.00 98.44 175 GLY A CA 1
ATOM 1369 C C . GLY A 1 175 ? 21.326 2.452 -27.056 1.00 98.44 175 GLY A C 1
ATOM 1370 O O . GLY A 1 175 ? 22.174 3.065 -27.704 1.00 98.44 175 GLY A O 1
ATOM 1371 N N . LEU A 1 176 ? 20.860 1.270 -27.470 1.00 98.44 176 LEU A N 1
ATOM 1372 C CA . LEU A 1 176 ? 21.233 0.679 -28.757 1.00 98.44 176 LEU A CA 1
ATOM 1373 C C . LEU A 1 176 ? 20.685 1.501 -29.934 1.00 98.44 176 LEU A C 1
ATOM 1375 O O . LEU A 1 176 ? 21.421 1.773 -30.881 1.00 98.44 176 LEU A O 1
ATOM 1379 N N . LEU A 1 177 ? 19.428 1.943 -29.852 1.00 98.38 177 LEU A N 1
ATOM 1380 C CA . LEU A 1 177 ? 18.793 2.772 -30.877 1.00 98.38 177 LEU A CA 1
ATOM 1381 C C . LEU A 1 177 ? 19.512 4.120 -31.041 1.00 98.38 177 LEU A C 1
ATOM 1383 O O . LEU A 1 177 ? 19.776 4.544 -32.163 1.00 98.38 177 LEU A O 1
ATOM 1387 N N . GLU A 1 178 ? 19.891 4.762 -29.934 1.00 98.62 178 GLU A N 1
ATOM 1388 C CA . GLU A 1 178 ? 20.675 6.004 -29.942 1.00 98.62 178 GLU A CA 1
ATOM 1389 C C . GLU A 1 178 ? 22.024 5.820 -30.655 1.00 98.62 178 GLU A C 1
ATOM 1391 O O . GLU A 1 178 ? 22.382 6.631 -31.511 1.00 98.62 178 GLU A O 1
ATOM 1396 N N . LYS A 1 179 ? 22.737 4.716 -30.389 1.00 98.69 179 LYS A N 1
ATOM 1397 C CA . LYS A 1 179 ? 24.007 4.394 -31.067 1.00 98.69 179 LYS A CA 1
ATOM 1398 C C . LYS A 1 179 ? 23.841 4.134 -32.563 1.00 98.69 179 LYS A C 1
ATOM 1400 O O . LYS A 1 179 ? 24.705 4.537 -33.345 1.00 98.69 179 LYS A O 1
ATOM 1405 N N . ILE A 1 180 ? 22.762 3.459 -32.968 1.00 98.44 180 ILE A N 1
ATOM 1406 C CA . ILE A 1 180 ? 22.449 3.243 -34.388 1.00 98.44 180 ILE A CA 1
ATOM 1407 C C . ILE A 1 180 ? 22.233 4.595 -35.070 1.00 98.44 180 ILE A C 1
ATOM 1409 O O . ILE A 1 180 ? 22.901 4.889 -36.057 1.00 98.44 180 ILE A O 1
ATOM 1413 N N . LEU A 1 181 ? 21.392 5.458 -34.492 1.00 98.38 181 LEU A N 1
ATOM 1414 C CA . LEU A 1 181 ? 21.119 6.790 -35.038 1.00 98.38 181 LEU A CA 1
ATOM 1415 C C . LEU A 1 181 ? 22.378 7.662 -35.122 1.00 98.38 181 LEU A C 1
ATOM 1417 O O . LEU A 1 181 ? 22.567 8.387 -36.099 1.00 98.38 181 LEU A O 1
ATOM 1421 N N . GLU A 1 182 ? 23.257 7.598 -34.122 1.00 98.44 182 GLU A N 1
ATOM 1422 C CA . GLU A 1 182 ? 24.531 8.319 -34.141 1.00 98.44 182 GLU A CA 1
ATOM 1423 C C . GLU A 1 182 ? 25.466 7.803 -35.246 1.00 98.44 182 GLU A C 1
ATOM 1425 O O . GLU A 1 182 ? 26.073 8.598 -35.972 1.00 98.44 182 GLU A O 1
ATOM 1430 N N . THR A 1 183 ? 25.533 6.482 -35.421 1.00 98.50 183 THR A N 1
ATOM 1431 C CA . THR A 1 183 ? 26.323 5.842 -36.480 1.00 98.50 183 THR A CA 1
ATOM 1432 C C . THR A 1 183 ? 25.795 6.223 -37.861 1.00 98.50 183 THR A C 1
ATOM 1434 O O . THR A 1 183 ? 26.569 6.687 -38.701 1.00 98.50 183 THR A O 1
ATOM 1437 N N . ASP A 1 184 ? 24.483 6.130 -38.079 1.00 98.31 184 ASP A N 1
ATOM 1438 C CA . ASP A 1 184 ? 23.833 6.513 -39.335 1.00 98.31 184 ASP A CA 1
ATOM 1439 C C . ASP A 1 184 ? 24.070 7.991 -39.652 1.00 98.31 184 ASP A C 1
ATOM 1441 O O . ASP A 1 184 ? 24.455 8.349 -40.770 1.00 98.31 184 ASP A O 1
ATOM 1445 N N . LYS A 1 185 ? 23.933 8.868 -38.650 1.00 98.38 185 LYS A N 1
ATOM 1446 C CA . LYS A 1 185 ? 24.227 10.299 -38.790 1.00 98.38 185 LYS A CA 1
ATOM 1447 C C . LYS A 1 185 ? 25.680 10.534 -39.204 1.00 98.38 185 LYS A C 1
ATOM 1449 O O . LYS A 1 185 ? 25.935 11.361 -40.082 1.00 98.38 185 LYS A O 1
ATOM 1454 N N . LYS A 1 186 ? 26.634 9.817 -38.604 1.00 98.38 186 LYS A N 1
ATOM 1455 C CA . LYS A 1 186 ? 28.059 9.920 -38.948 1.00 98.38 186 LYS A CA 1
ATOM 1456 C C . LYS A 1 186 ? 28.324 9.471 -40.387 1.00 98.38 186 LYS A C 1
ATOM 1458 O O . LYS A 1 186 ? 28.962 10.212 -41.135 1.00 98.38 186 LYS A O 1
ATOM 1463 N N . VAL A 1 187 ? 27.785 8.322 -40.797 1.00 98.00 187 VAL A N 1
ATOM 1464 C CA . VAL A 1 187 ? 27.931 7.791 -42.164 1.00 98.00 187 VAL A CA 1
ATOM 1465 C C . VAL A 1 187 ? 27.331 8.753 -43.193 1.00 98.00 187 VAL A C 1
ATOM 1467 O O . VAL A 1 187 ? 27.982 9.077 -44.187 1.00 98.00 187 VAL A O 1
ATOM 1470 N N . LEU A 1 188 ? 26.130 9.283 -42.942 1.00 97.69 188 LEU A N 1
ATOM 1471 C CA . LEU A 1 188 ? 25.486 10.257 -43.829 1.00 97.69 188 LEU A CA 1
ATOM 1472 C C . LEU A 1 188 ? 26.316 11.537 -43.990 1.00 97.69 188 LEU A C 1
ATOM 1474 O O . LEU A 1 188 ? 26.433 12.064 -45.099 1.00 97.69 188 LEU A O 1
ATOM 1478 N N . LEU A 1 189 ? 26.923 12.033 -42.907 1.00 97.75 189 LEU A N 1
ATOM 1479 C CA . LEU A 1 189 ? 27.814 13.193 -42.962 1.00 97.75 189 LEU A CA 1
ATOM 1480 C C . LEU A 1 189 ? 29.086 12.908 -43.770 1.00 97.75 189 LEU A C 1
ATOM 1482 O O . LEU A 1 189 ? 29.521 13.770 -44.534 1.00 97.75 189 LEU A O 1
ATOM 1486 N N . GLU A 1 190 ? 29.677 11.721 -43.636 1.00 97.25 190 GLU A N 1
ATOM 1487 C CA . GLU A 1 190 ? 30.843 11.318 -44.429 1.00 97.25 190 GLU A CA 1
ATOM 1488 C C . GLU A 1 190 ? 30.512 11.189 -45.920 1.00 97.25 190 GLU A C 1
ATOM 1490 O O . GLU A 1 190 ? 31.269 11.679 -46.759 1.00 97.25 190 GLU A O 1
ATOM 1495 N N . VAL A 1 191 ? 29.363 10.600 -46.264 1.00 97.50 191 VAL A N 1
ATOM 1496 C CA . VAL A 1 191 ? 28.888 10.507 -47.654 1.00 97.50 191 VAL A CA 1
ATOM 1497 C C . VAL A 1 191 ? 28.631 11.896 -48.239 1.00 97.50 191 VAL A C 1
ATOM 1499 O O . VAL A 1 191 ? 29.015 12.155 -49.378 1.00 97.50 191 VAL A O 1
ATOM 1502 N N . LYS A 1 192 ? 28.037 12.814 -47.464 1.00 96.31 192 LYS A N 1
ATOM 1503 C CA . LYS A 1 192 ? 27.796 14.198 -47.900 1.00 96.31 192 LYS A CA 1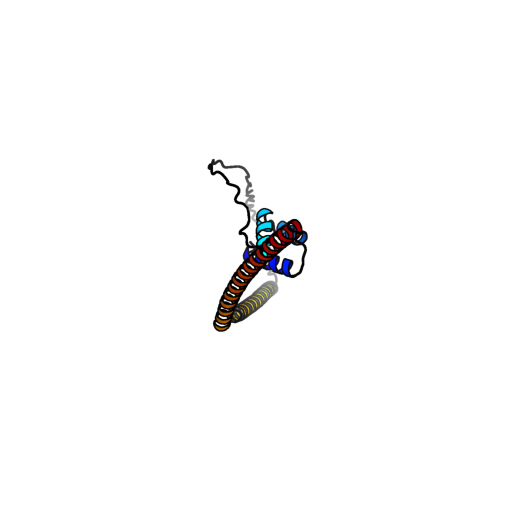
ATOM 1504 C C . LYS A 1 192 ? 29.093 14.964 -48.171 1.00 96.31 192 LYS A C 1
ATOM 1506 O O . LYS A 1 192 ? 29.111 15.772 -49.083 1.00 96.31 192 LYS A O 1
ATOM 1511 N N . LYS A 1 193 ? 30.162 14.716 -47.406 1.00 96.12 193 LYS A N 1
ATOM 1512 C CA . LYS A 1 193 ? 31.480 15.347 -47.617 1.00 96.12 193 LYS A CA 1
ATOM 1513 C C . LYS A 1 193 ? 32.222 14.829 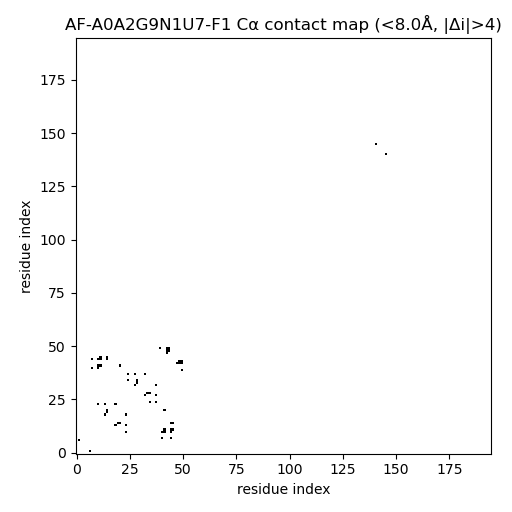-48.853 1.00 96.12 193 LYS A C 1
ATOM 1515 O O . LYS A 1 193 ? 33.134 15.497 -49.321 1.00 96.12 193 LYS A O 1
ATOM 1520 N N . LYS A 1 194 ? 31.894 13.620 -49.319 1.00 94.00 194 LYS A N 1
ATOM 1521 C CA . LYS A 1 194 ? 32.529 12.981 -50.485 1.00 94.00 194 LYS A CA 1
ATOM 1522 C C . LYS A 1 194 ? 31.850 13.323 -51.817 1.00 94.00 194 LYS A C 1
ATOM 1524 O O . LYS A 1 194 ? 32.385 12.944 -52.855 1.00 94.00 194 LYS A O 1
ATOM 1529 N N . LYS A 1 195 ? 30.682 13.967 -51.785 1.00 81.69 195 LYS A N 1
ATOM 1530 C CA . LYS A 1 195 ? 30.002 14.527 -52.959 1.00 81.69 195 LYS A CA 1
ATOM 1531 C C . LYS A 1 195 ? 30.380 15.989 -53.125 1.00 81.69 195 LYS A C 1
ATOM 1533 O O . LYS A 1 195 ? 30.484 16.405 -54.295 1.00 81.69 195 LYS A O 1
#

Foldseek 3Di:
DDDPVVLLVVLLVCVVVVHDLVVNVVVCVVVVDDPVVSVVSNCVSVVPPPPDDPDDDDDDDDDDDDDDDDDDDDDDDDDDDDDDDDDDDDDDDPPPPVVVVVVVVVVVVVVVVVVVVVVVVVVVVVVVVVVVVVVVVVVPQPVVNVVVVVVVVVVVVVVVVVVVVVVVVVVVVVVVVVVVVVVVVVVVVVVVVVD

Solvent-accessible surface area (backbone atoms only — not comparable to full-atom values): 12130 Å² total; per-residue (Å²): 133,84,55,69,68,60,53,48,55,48,52,30,54,39,53,77,66,72,52,56,67,69,61,53,50,53,58,42,44,77,72,71,49,53,72,70,58,52,51,52,49,52,38,56,50,71,66,47,73,90,83,77,69,84,84,72,86,79,80,87,81,81,91,80,90,84,83,88,81,88,80,91,78,88,80,84,83,78,83,83,81,88,81,90,79,91,79,83,88,81,79,94,73,80,72,67,70,63,58,61,51,51,52,53,51,51,53,51,50,52,52,49,52,52,51,50,54,50,49,52,50,51,49,53,50,52,52,52,51,50,54,48,50,51,51,53,60,67,62,50,74,50,72,67,57,51,53,51,49,53,54,47,52,53,51,50,55,51,50,56,49,53,52,51,52,51,51,51,51,51,52,52,52,50,56,50,52,52,51,51,53,53,50,51,52,50,53,54,52,53,56,61,72,75,107

Nearest PDB structures (foldseek):
  2rn7-assembly1_A  TM=3.272E-01  e=2.048E+00  Shigella flexneri

pLDDT: mean 79.03, std 21.13, range [37.0, 98.69]

Sequence (195 aa):
MVSSEVVMQTVKRMVDSDIDDETIKNTLRDINISEDEITILLNQAKGIPASRVPQIPTQVKPVQKEPEESEEIEESEEEPEENANTYESQEKYIPDSNERNTEQSAQHVTTHNMLEEHGEKIENVRDSVSQLHERIGAATLSPETIGKLTALDERITSLEKEVADTKAIANAVKGLLEKILETDKKVLLEVKKKK